Protein AF-A0A9E2QZI2-F1 (afdb_monomer)

Nearest PDB structures (foldseek):
  2b0h-assembly1_A  TM=5.981E-01  e=2.480E-01  Mus musculus
  4dzu-assembly1_A  TM=5.387E-01  e=8.884E+00  synthetic construct
  4x0r-assembly1_A  TM=2.313E-01  e=2.123E+00  Homo sapiens

Radius of gyration: 28.35 Å; Cα contacts (8 Å, |Δi|>4): 516; chains: 1; bounding box: 73×32×87 Å

Secondary structure (DSSP, 8-state):
--SSSSTTSSSSSTTSSSS----------PPPP-PPTTSPPPPSS-GGGPEEE--SSS-EEEEEEE-SSS-EEEEEE--SS-EEEEEEEEEETTS----EEEEEESS--TT-----PPPPSSS--EEEEPPPPSS--EEEEGGGTEEEEEEEEEEEEEPTT--EEEEEE-TT---EEEEEEESS-----HHHHHHHHHHHHHHHTT---TT------HHHHHHHHHHHHHHHHHHHHHHHHHHHHHTTT-HHHHHHHHHHHHHHHHHHHHHHHHHHHHHHHHHTTS-STTHHHHHHHHHHHHHHHHHHIIIIIHHHHHHHHHH---SS--HHHHHHHHHHHHHHHHHHHHHHHHHHHHHH-

Solvent-accessible surface area (backbone atoms only — not comparable to full-atom values): 20567 Å² total; per-residue (Å²): 145,82,78,75,75,69,69,72,64,69,70,69,69,73,77,76,76,86,80,81,87,89,76,84,79,80,80,78,80,78,74,76,75,82,80,74,72,80,59,68,54,78,72,86,64,60,74,92,71,35,48,72,49,77,66,60,78,52,71,42,75,48,59,34,50,32,54,65,90,56,11,62,47,50,32,34,39,52,30,94,52,67,48,76,45,35,43,33,37,28,20,46,71,88,48,97,59,65,56,45,39,32,42,35,34,64,83,59,77,90,61,61,47,75,69,33,63,78,72,64,94,87,62,73,63,28,39,29,75,40,47,51,55,97,58,96,43,76,46,74,41,74,66,52,44,38,50,22,37,50,50,17,47,45,77,46,83,43,50,48,77,43,69,34,37,42,37,41,34,30,90,83,48,48,76,33,60,36,34,43,34,30,47,86,79,88,84,80,57,82,70,50,38,66,70,32,44,64,55,37,48,29,59,81,56,76,60,41,58,55,89,56,75,87,70,88,41,73,61,55,51,33,52,51,48,24,52,49,16,48,51,50,33,52,51,49,50,51,52,53,50,51,27,56,59,40,12,76,82,30,49,67,34,28,49,52,44,56,70,40,47,71,58,50,49,55,50,42,53,49,18,51,49,44,26,52,53,25,45,48,68,57,48,66,86,48,68,62,82,54,69,64,42,53,47,50,61,42,44,49,56,27,51,52,32,52,48,44,43,60,70,57,47,44,58,59,52,50,51,37,63,78,63,70,74,53,54,52,74,55,68,76,57,47,55,54,49,53,53,38,46,51,49,32,51,54,25,50,49,48,47,52,50,53,50,52,51,62,62,52,104

Sequence (361 aa):
MKAATYFGRLVGMGAVLCSVFLIGAGFAQAAAPQLSSGQPLTLDKPYSSAQTITDVISNKEVFGKLQGSTPIDIYSVTPDRDGEQTFSLLSPQQMPGQAALIFVDPTTASQAQNLGLPLPESGNYHTALVKAPTAAKTYYETALFQNFDVLAQGRYSLKKGVTYYLVVLDPYRQTVNYALKLGESSSWTAGDVFRNFGTWIRLQTNDYAGTSPFTFSWHVFKYFMMLLSLSVLVGIFFIEQLFAFMANKSKAAGYILIKMQPFSKVFIWSGLALMAIFSYLFFRDDSWLGIPFVMFLVFIPLLISLLYQTIVLSPRVAALEVTKKEATIPFALRKRWFFSFLVSFFSLGAILVFFGIYFTK

Mean predicted aligned error: 13.8 Å

Foldseek 3Di:
DPPPPVVVPVVPPPPPPPPDDDDDDDDDDDDADDQDPDAADDDPDALVPAAEDPDLAPWDKFKAKQADPWRKHKHKYADQAWDKKKKWKWAFPVDDANKWKKKKDQPDPPAADRSNYDDHPPGDIGIHTFQAPPDFDWDQQPLLLTIITTNGMDMDTDHHGDMMMMMIGGPVNDIGIIMIIMHDDRDDDPVSSVVCVLVSQVVVPVVGHGPDDPDCDPLVVLVVLLVVLLCLLVVLLVLLVVLLVCLQVDLVSLVVSLVCLVVSLVSNVVSLVSNVVSLCVNCVVPPCPDLVVVLVVLVVLLVVLSCCCNPPLNVVSNVCVVVVPDSHDDPVSSVSNVVSSVSNVVSSVVNVVSVSVVSND

Structure (mmCIF, N/CA/C/O backbone):
data_AF-A0A9E2QZI2-F1
#
_entry.id   AF-A0A9E2QZI2-F1
#
loop_
_atom_site.group_PDB
_atom_site.id
_atom_site.type_symbol
_atom_site.label_atom_id
_atom_site.label_alt_id
_atom_site.label_comp_id
_atom_site.label_asym_id
_atom_site.label_entity_id
_atom_site.label_seq_id
_atom_site.pdbx_PDB_ins_code
_atom_site.Cartn_x
_atom_site.Cartn_y
_atom_site.Cartn_z
_atom_site.occupancy
_atom_site.B_iso_or_equiv
_atom_site.auth_seq_id
_atom_site.auth_comp_id
_atom_site.auth_asym_id
_atom_site.auth_atom_id
_atom_site.pdbx_PDB_model_num
ATOM 1 N N . MET A 1 1 ? -39.800 -8.312 31.426 1.00 41.25 1 MET A N 1
ATOM 2 C CA . MET A 1 1 ? -39.378 -9.572 30.767 1.00 41.25 1 MET A CA 1
ATOM 3 C C . MET A 1 1 ? -39.812 -9.635 29.284 1.00 41.25 1 MET A C 1
ATOM 5 O O . MET A 1 1 ? -40.218 -10.684 28.813 1.00 41.25 1 MET A O 1
ATOM 9 N N . LYS A 1 2 ? -39.715 -8.522 28.527 1.00 36.09 2 LYS A N 1
ATOM 10 C CA . LYS A 1 2 ? -40.138 -8.410 27.105 1.00 36.09 2 LYS A CA 1
ATOM 11 C C . LYS A 1 2 ? -39.095 -7.715 26.196 1.00 36.09 2 LYS A C 1
ATOM 13 O O . LYS A 1 2 ? -39.436 -7.203 25.142 1.00 36.09 2 LYS A O 1
ATOM 18 N N . ALA A 1 3 ? -37.820 -7.692 26.598 1.00 33.25 3 ALA A N 1
ATOM 19 C CA . ALA A 1 3 ? -36.730 -7.078 25.818 1.00 33.25 3 ALA A CA 1
ATOM 20 C C . ALA A 1 3 ? -35.751 -8.105 25.207 1.00 33.25 3 ALA A C 1
ATOM 22 O O . ALA A 1 3 ? -34.828 -7.728 24.495 1.00 33.25 3 ALA A O 1
ATOM 23 N N . ALA A 1 4 ? -35.945 -9.403 25.469 1.00 35.66 4 ALA A N 1
ATOM 24 C CA . ALA A 1 4 ? -35.058 -10.467 24.989 1.00 35.66 4 ALA A CA 1
ATOM 25 C C . ALA A 1 4 ? -35.469 -11.045 23.620 1.00 35.66 4 ALA A C 1
ATOM 27 O O . ALA A 1 4 ? -34.698 -11.781 23.015 1.00 35.66 4 ALA A O 1
ATOM 28 N N . THR A 1 5 ? -36.651 -10.695 23.103 1.00 38.00 5 THR A N 1
ATOM 29 C CA . THR A 1 5 ? -37.222 -11.337 21.906 1.00 38.00 5 THR A CA 1
ATOM 30 C C . THR A 1 5 ? -36.919 -10.602 20.593 1.00 38.00 5 THR A C 1
ATOM 32 O O . THR A 1 5 ? -37.100 -11.176 19.527 1.00 38.00 5 THR A O 1
ATOM 35 N N . TYR A 1 6 ? -36.400 -9.368 20.638 1.00 38.00 6 TYR A N 1
ATOM 36 C CA . TYR A 1 6 ? -36.085 -8.595 19.423 1.00 38.00 6 TYR A CA 1
ATOM 37 C C . TYR A 1 6 ? -34.629 -8.720 18.949 1.00 38.00 6 TYR A C 1
ATOM 39 O O . TYR A 1 6 ? -34.345 -8.452 17.786 1.00 38.00 6 TYR A O 1
ATOM 47 N N . PHE A 1 7 ? -33.712 -9.206 19.791 1.00 34.84 7 PHE A N 1
ATOM 48 C CA . PHE A 1 7 ? -32.298 -9.355 19.413 1.00 34.84 7 PHE A CA 1
ATOM 49 C C . PHE A 1 7 ? -32.000 -10.653 18.637 1.00 34.84 7 PHE A C 1
ATOM 51 O O . PHE A 1 7 ? -30.980 -10.754 17.965 1.00 34.84 7 PHE A O 1
ATOM 58 N N . GLY A 1 8 ? -32.909 -11.635 18.681 1.00 32.38 8 GLY A N 1
ATOM 59 C CA . GLY A 1 8 ? -32.748 -12.927 18.000 1.00 32.38 8 GLY A CA 1
ATOM 60 C C . GLY A 1 8 ? -33.079 -12.921 16.504 1.00 32.38 8 GLY A C 1
ATOM 61 O O . GLY A 1 8 ? -32.746 -13.877 15.816 1.00 32.38 8 GLY A O 1
ATOM 62 N N . ARG A 1 9 ? -33.710 -11.860 15.976 1.00 33.91 9 ARG A N 1
ATOM 63 C CA . ARG A 1 9 ? -34.090 -11.773 14.550 1.00 33.91 9 ARG A CA 1
ATOM 64 C C . ARG A 1 9 ? -33.131 -10.949 13.685 1.00 33.91 9 ARG A C 1
ATOM 66 O O . ARG A 1 9 ? -33.201 -11.057 12.469 1.00 33.91 9 ARG A O 1
ATOM 73 N N . LEU A 1 10 ? -32.192 -10.209 14.282 1.00 34.59 10 LEU A N 1
ATOM 74 C CA . LEU A 1 10 ? -31.199 -9.426 13.529 1.00 34.59 10 LEU A CA 1
ATOM 75 C C . LEU A 1 10 ? -29.948 -10.228 13.127 1.00 34.59 10 LEU A C 1
ATOM 77 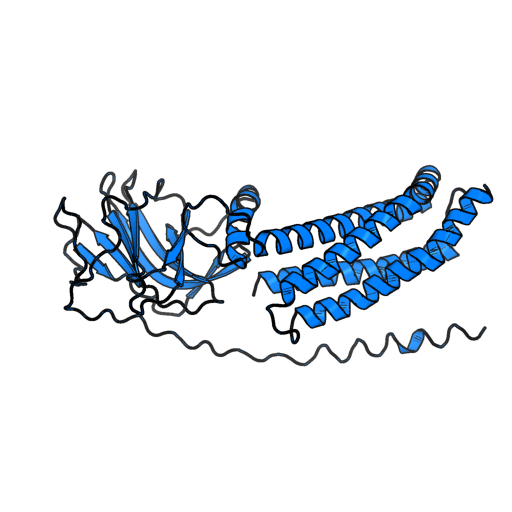O O . LEU A 1 10 ? -29.215 -9.814 12.238 1.00 34.59 10 LEU A O 1
ATOM 81 N N . VAL A 1 11 ? -29.717 -11.392 13.742 1.00 37.44 11 VAL A N 1
ATOM 82 C CA . VAL A 1 11 ? -28.563 -12.264 13.438 1.00 37.44 11 VAL A CA 1
ATOM 83 C C . VAL A 1 11 ? -28.856 -13.208 12.255 1.00 37.44 11 VAL A C 1
ATOM 85 O O . VAL A 1 11 ? -27.939 -13.754 11.654 1.00 37.44 11 VAL A O 1
ATOM 88 N N . GLY A 1 12 ? -30.126 -13.352 11.855 1.00 28.70 12 GLY A N 1
ATOM 89 C CA . GLY A 1 12 ? -30.552 -14.264 10.784 1.00 28.70 12 GLY A CA 1
ATOM 90 C C . GLY A 1 12 ? -30.474 -13.716 9.352 1.00 28.70 12 GLY A C 1
ATOM 91 O O . GLY A 1 12 ? -30.558 -14.501 8.416 1.00 28.70 12 GLY A O 1
ATOM 92 N N . MET A 1 13 ? -30.293 -12.405 9.147 1.00 29.52 13 MET A N 1
ATOM 93 C CA . MET A 1 13 ? -30.232 -11.802 7.797 1.00 29.52 13 MET A CA 1
ATOM 94 C C . MET A 1 13 ? -28.805 -11.575 7.269 1.00 29.52 13 MET A C 1
ATOM 96 O O . MET A 1 13 ? -28.639 -11.155 6.130 1.00 29.52 13 MET A O 1
ATOM 100 N N . GLY A 1 14 ? -27.768 -11.891 8.054 1.00 30.03 14 GLY A N 1
ATOM 101 C CA . GLY A 1 14 ? -26.365 -11.740 7.638 1.00 30.03 14 GLY A CA 1
ATOM 102 C C . GLY A 1 14 ? -25.813 -12.882 6.774 1.00 30.03 14 GLY A C 1
ATOM 103 O O . GLY A 1 14 ? -24.724 -12.752 6.229 1.00 30.03 14 GLY A O 1
ATOM 104 N N . ALA A 1 15 ? -26.543 -13.994 6.633 1.00 33.78 15 ALA A N 1
ATOM 105 C CA . ALA A 1 15 ? -26.033 -15.219 6.006 1.00 33.78 15 ALA A CA 1
ATOM 106 C C . ALA A 1 15 ? -26.408 -15.401 4.519 1.00 33.78 15 ALA A C 1
ATOM 108 O O . ALA A 1 15 ? -26.001 -16.386 3.915 1.00 33.78 15 ALA A O 1
ATOM 109 N N . VAL A 1 16 ? -27.157 -14.473 3.908 1.00 31.83 16 VAL A N 1
ATOM 110 C CA . VAL A 1 16 ? -27.676 -14.630 2.527 1.00 31.83 16 VAL A CA 1
ATOM 111 C C . VAL A 1 16 ? -26.962 -13.735 1.495 1.00 31.83 16 VAL A C 1
ATOM 113 O O . VAL A 1 16 ? -27.168 -13.888 0.299 1.00 31.83 16 VAL A O 1
ATOM 116 N N . LEU A 1 17 ? -26.051 -12.848 1.907 1.00 28.47 17 LEU A N 1
ATOM 117 C CA . LEU A 1 17 ? -25.381 -11.899 0.995 1.00 28.47 17 LEU A CA 1
ATOM 118 C C . LEU A 1 17 ? -23.968 -12.310 0.533 1.00 28.47 17 LEU A C 1
ATOM 120 O O . LEU A 1 17 ? -23.300 -11.531 -0.136 1.00 28.47 17 LEU A O 1
ATOM 124 N N . CYS A 1 18 ? -23.505 -13.525 0.846 1.00 30.09 18 CYS A N 1
ATOM 125 C CA . CYS A 1 18 ? -22.149 -13.995 0.502 1.00 30.09 18 CYS A CA 1
ATOM 126 C C . CYS A 1 18 ? -22.045 -14.810 -0.801 1.00 30.09 18 CYS A C 1
ATOM 128 O O . CYS A 1 18 ? -21.022 -15.445 -1.039 1.00 30.09 18 CYS A O 1
ATOM 130 N N . SER A 1 19 ? -23.065 -14.815 -1.656 1.00 30.48 19 SER A N 1
ATOM 131 C CA . SER A 1 19 ? -23.105 -15.725 -2.810 1.00 30.48 19 SER A CA 1
ATOM 132 C C . SER A 1 19 ? -23.551 -15.071 -4.114 1.00 30.48 19 SER A C 1
ATOM 134 O O . SER A 1 19 ? -24.281 -15.677 -4.882 1.00 30.48 19 SER A O 1
ATOM 136 N N . VAL A 1 20 ? -23.068 -13.866 -4.420 1.00 33.22 20 VAL A N 1
ATOM 137 C CA . VAL A 1 20 ? -22.991 -13.368 -5.804 1.00 33.22 20 VAL A CA 1
ATOM 138 C C . VAL A 1 20 ? -21.794 -12.428 -5.888 1.00 33.22 20 VAL A C 1
ATOM 140 O O . VAL A 1 20 ? -21.777 -11.442 -5.172 1.00 33.22 20 VAL A O 1
ATOM 143 N N . PHE A 1 21 ? -20.787 -12.783 -6.689 1.00 28.91 21 PHE A N 1
ATOM 144 C CA . PHE A 1 21 ? -19.895 -11.918 -7.490 1.00 28.91 21 PHE A CA 1
ATOM 145 C C . PHE A 1 21 ? -18.604 -12.683 -7.822 1.00 28.91 21 PHE A C 1
ATOM 147 O O . PHE A 1 21 ? -17.503 -12.351 -7.397 1.00 28.91 21 PHE A O 1
ATOM 154 N N . LEU A 1 22 ? -18.773 -13.737 -8.621 1.00 30.36 22 LEU A N 1
ATOM 155 C CA . LEU A 1 22 ? -17.751 -14.237 -9.534 1.00 30.36 22 LEU A CA 1
ATOM 156 C C . LEU A 1 22 ? -18.128 -13.682 -10.907 1.00 30.36 22 LEU A C 1
ATOM 158 O O . LEU A 1 22 ? -19.000 -14.228 -11.576 1.00 30.36 22 LEU A O 1
ATOM 162 N N . ILE A 1 23 ? -17.525 -12.563 -11.298 1.00 31.67 23 ILE A N 1
ATOM 163 C CA . ILE A 1 23 ? -17.518 -12.122 -12.694 1.00 31.67 23 ILE A CA 1
ATOM 164 C C . ILE A 1 23 ? -16.062 -11.849 -13.036 1.00 31.67 23 ILE A C 1
ATOM 166 O O . ILE A 1 23 ? -15.454 -10.905 -12.535 1.00 31.67 23 ILE A O 1
ATOM 170 N N . GLY A 1 24 ? -15.504 -12.758 -13.834 1.00 28.77 24 GLY A N 1
ATOM 171 C CA . GLY A 1 24 ? -14.182 -12.625 -14.413 1.00 28.77 24 GLY A CA 1
ATOM 172 C C . GLY A 1 24 ? -14.144 -11.436 -15.363 1.00 28.77 24 GLY A C 1
ATOM 173 O O . GLY A 1 24 ? -14.988 -11.308 -16.248 1.00 28.77 24 GLY A O 1
ATOM 174 N N . ALA A 1 25 ? -13.147 -10.579 -15.180 1.00 29.03 25 ALA A N 1
ATOM 175 C CA . ALA A 1 25 ? -12.715 -9.676 -16.227 1.00 29.03 25 ALA A CA 1
ATOM 176 C C . ALA A 1 25 ? -11.846 -10.489 -17.194 1.00 29.03 25 ALA A C 1
ATOM 178 O O . ALA A 1 25 ? -10.809 -11.028 -16.810 1.00 29.03 25 ALA A O 1
ATOM 179 N N . GLY A 1 26 ? -12.311 -10.633 -18.435 1.00 25.64 26 GLY A N 1
ATOM 180 C CA . GLY A 1 26 ? -11.490 -11.145 -19.522 1.00 25.64 26 GLY A CA 1
ATOM 181 C C . GLY A 1 26 ? -10.341 -10.175 -19.772 1.00 25.64 26 GLY A C 1
ATOM 182 O O . GLY A 1 26 ? -10.571 -8.998 -20.043 1.00 25.64 26 GLY A O 1
ATOM 183 N N . PHE A 1 27 ? -9.110 -10.662 -19.655 1.00 32.41 27 PHE A N 1
ATOM 184 C CA . PHE A 1 27 ? -7.921 -9.886 -19.978 1.00 32.41 27 PHE A CA 1
ATOM 185 C C . PHE A 1 27 ? -7.821 -9.749 -21.498 1.00 32.41 27 PHE A C 1
ATOM 187 O O . PHE A 1 27 ? -7.597 -10.729 -22.209 1.00 32.41 27 PHE A O 1
ATOM 194 N N . ALA A 1 28 ? -8.008 -8.529 -22.002 1.00 29.58 28 ALA A N 1
ATOM 195 C CA . ALA A 1 28 ? -7.630 -8.188 -23.363 1.00 29.58 28 ALA A CA 1
ATOM 196 C C . ALA A 1 28 ? -6.099 -8.161 -23.428 1.00 29.58 28 ALA A C 1
ATOM 198 O O . ALA A 1 28 ? -5.448 -7.333 -22.795 1.00 29.58 28 ALA A O 1
ATOM 199 N N . GLN A 1 29 ? -5.527 -9.109 -24.160 1.00 35.69 29 GLN A N 1
ATOM 200 C CA . GLN A 1 29 ? -4.093 -9.196 -24.386 1.00 35.69 29 GLN A CA 1
ATOM 201 C C . GLN A 1 29 ? -3.683 -8.012 -25.276 1.00 35.69 29 GLN A C 1
ATOM 203 O O . GLN A 1 29 ? -4.035 -7.969 -26.456 1.00 35.69 29 GLN A O 1
ATOM 208 N N . ALA A 1 30 ? -3.006 -7.014 -24.704 1.00 37.91 30 ALA A N 1
ATOM 209 C CA . ALA A 1 30 ? -2.501 -5.880 -25.467 1.00 37.91 30 ALA A CA 1
ATOM 210 C C . ALA A 1 30 ? -1.450 -6.378 -26.474 1.00 37.91 30 ALA A C 1
ATOM 212 O O . ALA A 1 30 ? -0.487 -7.052 -26.103 1.00 37.91 30 ALA A O 1
ATOM 213 N N . ALA A 1 31 ? -1.659 -6.086 -27.758 1.00 36.09 31 ALA A N 1
ATOM 214 C CA . ALA A 1 31 ? -0.673 -6.366 -28.794 1.00 36.09 31 ALA A CA 1
ATOM 215 C C . ALA A 1 31 ? 0.608 -5.557 -28.526 1.00 36.09 31 ALA A C 1
ATOM 217 O O . ALA A 1 31 ? 0.541 -4.430 -28.036 1.00 36.09 31 ALA A O 1
ATOM 218 N N . ALA A 1 32 ? 1.773 -6.128 -28.848 1.00 37.50 32 ALA A N 1
ATOM 219 C CA . ALA A 1 32 ? 3.049 -5.439 -28.682 1.00 37.50 32 ALA A CA 1
ATOM 220 C C . ALA A 1 32 ? 3.058 -4.105 -29.464 1.00 37.50 32 ALA A C 1
ATOM 222 O O . ALA A 1 32 ? 2.601 -4.087 -30.614 1.00 37.50 32 ALA A O 1
ATOM 223 N N . PRO A 1 33 ? 3.587 -3.009 -28.886 1.00 44.91 33 PRO A N 1
ATOM 224 C CA . PRO A 1 33 ? 3.650 -1.720 -29.565 1.00 44.91 33 PRO A CA 1
ATOM 225 C C . PRO A 1 33 ? 4.474 -1.837 -30.855 1.00 44.91 33 PRO A C 1
ATOM 227 O O . PRO A 1 33 ? 5.608 -2.321 -30.846 1.00 44.91 33 PRO A O 1
ATOM 230 N N . GLN A 1 34 ? 3.903 -1.400 -31.980 1.00 46.97 34 GLN A N 1
ATOM 231 C CA . GLN A 1 34 ? 4.601 -1.352 -33.264 1.00 46.97 34 GLN A CA 1
ATOM 232 C C . GLN A 1 34 ? 5.225 0.034 -33.452 1.00 46.97 34 GLN A C 1
ATOM 234 O O . GLN A 1 34 ? 4.525 1.007 -33.723 1.00 46.97 34 GLN A O 1
ATOM 239 N N . LEU A 1 35 ? 6.549 0.130 -33.321 1.00 53.75 35 LEU A N 1
ATOM 240 C CA . LEU A 1 35 ? 7.296 1.323 -33.723 1.00 53.75 35 LEU A CA 1
ATOM 241 C C . LEU A 1 35 ? 7.451 1.317 -35.249 1.00 53.75 35 LEU A C 1
ATOM 243 O O . LEU A 1 35 ? 8.019 0.377 -35.806 1.00 53.75 35 LEU A O 1
ATOM 247 N N . SER A 1 36 ? 6.947 2.345 -35.941 1.00 46.81 36 SER A N 1
ATOM 248 C CA . SER A 1 36 ? 7.134 2.459 -37.392 1.00 46.81 36 SER A CA 1
ATOM 249 C C . SER A 1 36 ? 8.601 2.761 -37.703 1.00 46.81 36 SER A C 1
ATOM 251 O O . SER A 1 36 ? 9.114 3.814 -37.320 1.00 46.81 36 SER A O 1
ATOM 253 N N . SER A 1 37 ? 9.281 1.871 -38.423 1.00 50.00 37 SER A N 1
ATOM 254 C CA . SER A 1 37 ? 10.635 2.126 -38.916 1.00 50.00 37 SER A CA 1
ATOM 255 C C . SER A 1 37 ? 10.614 3.272 -39.932 1.00 50.00 37 SER A C 1
ATOM 257 O O . SER A 1 37 ? 9.951 3.146 -40.962 1.00 50.00 37 SER A O 1
ATOM 259 N N . GLY A 1 38 ? 11.350 4.361 -39.689 1.00 48.41 38 GLY A N 1
ATOM 260 C CA . GLY A 1 38 ? 11.706 5.300 -40.764 1.00 48.41 38 GLY A CA 1
ATOM 261 C C . GLY A 1 38 ? 11.606 6.798 -40.475 1.00 48.41 38 GLY A C 1
ATOM 262 O O . GLY A 1 38 ? 12.120 7.566 -41.282 1.00 48.41 38 GLY A O 1
ATOM 263 N N . GLN A 1 39 ? 11.019 7.240 -39.357 1.00 51.44 39 GLN A N 1
ATOM 264 C CA . GLN A 1 39 ? 11.103 8.650 -38.945 1.00 51.44 39 GLN A CA 1
ATOM 265 C C . GLN A 1 39 ? 11.961 8.792 -37.686 1.00 51.44 39 GLN A C 1
ATOM 267 O O . GLN A 1 39 ? 11.691 8.096 -36.705 1.00 51.44 39 GLN A O 1
ATOM 272 N N . PRO A 1 40 ? 12.999 9.651 -37.696 1.00 55.31 40 PRO A N 1
ATOM 273 C CA . PRO A 1 40 ? 13.829 9.838 -36.525 1.00 55.31 40 PRO A CA 1
ATOM 274 C C . PRO A 1 40 ? 13.033 10.512 -35.406 1.00 55.31 40 PRO A C 1
ATOM 276 O O . PRO A 1 40 ? 12.393 11.543 -35.618 1.00 55.31 40 PRO A O 1
ATOM 279 N N . LEU A 1 41 ? 13.072 9.927 -34.212 1.00 61.47 41 LEU A N 1
ATOM 280 C CA . LEU A 1 41 ? 12.460 10.514 -33.022 1.00 61.47 41 LEU A CA 1
ATOM 281 C C . LEU A 1 41 ? 13.362 11.643 -32.511 1.00 61.47 41 LEU A C 1
ATOM 283 O O . LEU A 1 41 ? 14.542 11.429 -32.242 1.00 61.47 41 LEU A O 1
ATOM 287 N N . THR A 1 42 ? 12.821 12.850 -32.354 1.00 59.06 42 THR A N 1
ATOM 288 C CA . THR A 1 42 ? 13.530 13.934 -31.661 1.00 59.06 42 THR A CA 1
ATOM 289 C C . THR A 1 42 ? 13.509 13.659 -30.161 1.00 59.06 42 THR A C 1
ATOM 291 O O . THR A 1 42 ? 12.446 13.420 -29.597 1.00 59.06 42 THR A O 1
ATOM 294 N N . LEU A 1 43 ? 14.673 13.668 -29.510 1.00 63.88 43 LEU A N 1
ATOM 295 C CA . LEU A 1 43 ? 14.750 13.512 -28.060 1.00 63.88 43 LEU A CA 1
ATOM 296 C C . LEU A 1 43 ? 14.523 14.853 -27.365 1.00 63.88 43 LEU A C 1
ATOM 298 O O . LEU A 1 43 ? 15.303 15.784 -27.554 1.00 63.88 43 LEU A O 1
ATOM 302 N N . ASP A 1 44 ? 13.535 14.907 -26.474 1.00 62.94 44 ASP A N 1
ATOM 303 C CA . ASP A 1 44 ? 13.360 16.045 -25.561 1.00 62.94 44 ASP A CA 1
ATOM 304 C C . ASP A 1 44 ? 14.432 16.036 -24.438 1.00 62.94 44 ASP A C 1
ATOM 306 O O . ASP A 1 44 ? 14.658 17.051 -23.779 1.00 62.94 44 ASP A O 1
ATOM 310 N N . LYS A 1 45 ? 15.122 14.901 -24.219 1.00 66.56 45 LYS A N 1
ATOM 311 C CA . LYS A 1 45 ? 16.202 14.723 -23.228 1.00 66.56 45 LYS A CA 1
ATOM 312 C C . LYS A 1 45 ? 17.451 14.103 -23.879 1.00 66.56 45 LYS A C 1
ATOM 314 O O . LYS A 1 45 ? 17.348 12.999 -24.411 1.00 66.56 45 LYS A O 1
ATOM 319 N N . PRO A 1 46 ? 18.628 14.752 -23.839 1.00 72.81 46 PRO A N 1
ATOM 320 C CA . PRO A 1 46 ? 19.848 14.188 -24.417 1.00 72.81 46 PRO A CA 1
ATOM 321 C C . PRO A 1 46 ? 20.381 13.000 -23.597 1.00 72.81 46 PRO A C 1
ATOM 323 O O . PRO A 1 46 ? 20.185 12.927 -22.390 1.00 72.81 46 PRO A O 1
ATOM 326 N N . TYR A 1 47 ? 21.148 12.097 -24.216 1.00 74.00 47 TYR A N 1
ATOM 327 C CA . TYR A 1 47 ? 21.784 10.973 -23.500 1.00 74.00 47 TYR A CA 1
ATOM 328 C C . TYR A 1 47 ? 22.753 11.411 -22.392 1.00 74.00 47 TYR A C 1
ATOM 330 O O . TYR A 1 47 ? 22.986 10.664 -21.444 1.00 74.00 47 TYR A O 1
ATOM 338 N N . SER A 1 48 ? 23.306 12.622 -22.483 1.00 67.56 48 SER A N 1
ATOM 339 C CA . SER A 1 48 ? 24.162 13.209 -21.447 1.00 67.56 48 SER A CA 1
ATOM 340 C C . SER A 1 48 ? 23.417 13.524 -20.144 1.00 67.56 48 SER A C 1
ATOM 342 O O . SER A 1 48 ? 24.064 13.682 -19.113 1.00 67.56 48 SER A O 1
ATOM 344 N N . SER A 1 49 ? 22.080 13.581 -20.162 1.00 74.94 49 SER A N 1
ATOM 345 C CA . SER 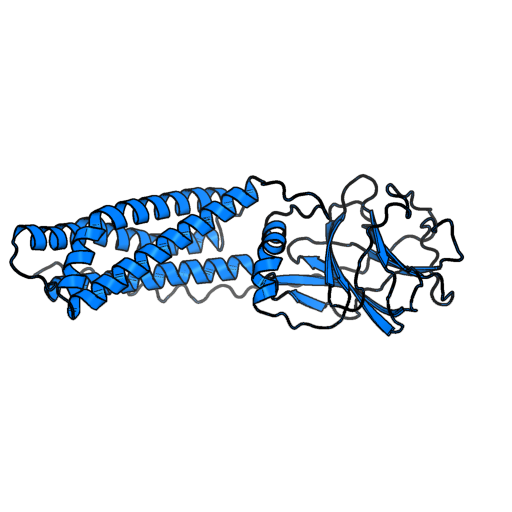A 1 49 ? 21.240 13.729 -18.967 1.00 74.94 49 SER A CA 1
ATOM 346 C C . SER A 1 49 ? 20.609 12.412 -18.500 1.00 74.94 49 SER A C 1
ATOM 348 O O . SER 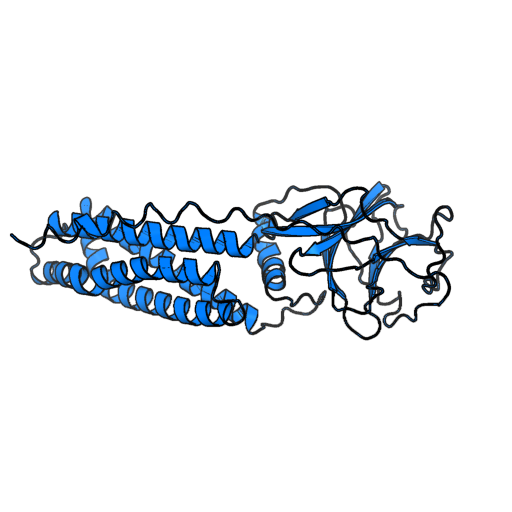A 1 49 ? 19.704 12.431 -17.661 1.00 74.94 49 SER A O 1
ATOM 350 N N . ALA A 1 50 ? 21.076 11.268 -19.018 1.00 78.56 50 ALA A N 1
ATOM 351 C CA . ALA A 1 50 ? 20.585 9.955 -18.616 1.00 78.56 50 ALA A CA 1
ATOM 352 C C . ALA A 1 50 ? 20.747 9.729 -17.105 1.00 78.56 50 ALA A C 1
ATOM 354 O O . ALA A 1 50 ? 21.784 10.041 -16.514 1.00 78.56 50 ALA A O 1
ATOM 355 N N . GLN A 1 51 ? 19.726 9.143 -16.479 1.00 81.81 51 GLN A N 1
ATOM 356 C CA . GLN A 1 51 ? 19.779 8.799 -15.062 1.00 81.81 51 GLN A CA 1
ATOM 357 C C . GLN A 1 51 ? 20.660 7.565 -14.855 1.00 81.81 51 GLN A C 1
ATOM 359 O O . GLN A 1 51 ? 20.363 6.487 -15.374 1.00 81.81 51 GLN A O 1
ATOM 364 N N . THR A 1 52 ? 21.729 7.710 -14.075 1.00 83.19 52 THR A N 1
ATOM 365 C CA . THR A 1 52 ? 22.646 6.603 -13.790 1.00 83.19 52 THR A CA 1
ATOM 366 C C . THR A 1 52 ? 22.038 5.628 -12.791 1.00 83.19 52 THR A C 1
ATOM 368 O O . THR A 1 52 ? 21.781 5.975 -11.634 1.00 83.19 52 THR A O 1
ATOM 371 N N . ILE A 1 53 ? 21.867 4.375 -13.208 1.00 79.75 53 ILE A N 1
ATOM 372 C CA . ILE A 1 53 ? 21.478 3.284 -12.317 1.00 79.75 53 ILE A CA 1
ATOM 373 C C . ILE A 1 53 ? 22.752 2.673 -11.737 1.00 79.75 53 ILE A C 1
ATOM 375 O O . ILE A 1 53 ? 23.460 1.908 -12.387 1.00 79.75 53 ILE A O 1
ATOM 379 N N . THR A 1 54 ? 23.047 3.035 -10.491 1.00 67.94 54 THR A N 1
ATOM 380 C CA . THR A 1 54 ? 24.132 2.426 -9.718 1.00 67.94 54 THR A CA 1
ATOM 381 C C . THR A 1 54 ? 23.731 1.038 -9.223 1.00 67.94 54 THR A C 1
ATOM 383 O O . THR A 1 54 ? 22.592 0.863 -8.779 1.00 67.94 54 THR A O 1
ATOM 386 N N . ASP A 1 55 ? 24.684 0.100 -9.274 1.00 67.19 55 ASP A N 1
ATOM 387 C CA . ASP A 1 55 ? 24.534 -1.311 -8.889 1.00 67.19 55 ASP A CA 1
ATOM 388 C C . ASP A 1 55 ? 23.487 -2.058 -9.735 1.00 67.19 55 ASP A C 1
ATOM 390 O O . ASP A 1 55 ? 22.308 -2.151 -9.411 1.00 67.19 55 ASP A O 1
ATOM 394 N N . VAL A 1 56 ? 23.953 -2.543 -10.885 1.00 64.38 56 VAL A N 1
ATOM 395 C CA . VAL A 1 56 ? 23.140 -3.166 -11.942 1.00 64.38 56 VAL A CA 1
ATOM 396 C C . VAL A 1 56 ? 22.714 -4.586 -11.573 1.00 64.38 56 VAL A C 1
ATOM 398 O O . VAL A 1 56 ? 21.746 -5.106 -12.121 1.00 64.38 56 VAL A O 1
ATOM 401 N N . ILE A 1 57 ? 23.460 -5.218 -10.665 1.00 60.47 57 ILE A N 1
ATOM 402 C CA . ILE A 1 57 ? 23.374 -6.655 -10.405 1.00 60.47 57 ILE A CA 1
ATOM 403 C C . ILE A 1 57 ? 22.599 -6.933 -9.117 1.00 60.47 57 ILE A C 1
ATOM 405 O O . ILE A 1 57 ? 22.011 -8.008 -8.980 1.00 60.47 57 ILE A O 1
ATOM 409 N N . SER A 1 58 ? 22.530 -5.977 -8.184 1.00 60.88 58 SER A N 1
ATOM 410 C CA . SER A 1 58 ? 21.506 -6.049 -7.147 1.00 60.88 58 SER A CA 1
ATOM 411 C C . SER A 1 58 ? 20.125 -5.828 -7.767 1.00 60.88 58 SER A C 1
ATOM 413 O O . SER A 1 58 ? 19.934 -4.990 -8.647 1.00 60.88 58 SER A O 1
ATOM 415 N N . ASN A 1 59 ? 19.153 -6.646 -7.354 1.00 65.25 59 ASN A N 1
ATOM 416 C CA . ASN A 1 59 ? 17.797 -6.560 -7.888 1.00 65.25 59 ASN A CA 1
ATOM 417 C C . ASN A 1 59 ? 17.213 -5.198 -7.526 1.00 65.25 59 ASN A C 1
ATOM 419 O O . ASN A 1 59 ? 16.936 -4.933 -6.355 1.00 65.25 59 ASN A O 1
ATOM 423 N N . LYS A 1 60 ? 17.063 -4.336 -8.527 1.00 71.19 60 LYS A N 1
ATOM 424 C CA . LYS A 1 60 ? 16.683 -2.944 -8.332 1.00 71.19 60 LYS A CA 1
ATOM 425 C C . LYS A 1 60 ? 15.543 -2.594 -9.259 1.00 71.19 60 LYS A C 1
ATOM 427 O O . LYS A 1 60 ? 15.512 -2.990 -10.421 1.00 71.19 60 LYS A O 1
ATOM 432 N N . GLU A 1 61 ? 14.616 -1.824 -8.724 1.00 75.88 61 GLU A N 1
ATOM 433 C CA . GLU A 1 61 ? 13.476 -1.307 -9.459 1.00 75.88 61 GLU A CA 1
ATOM 434 C C . GLU A 1 61 ? 13.600 0.205 -9.517 1.00 75.88 61 GLU A C 1
ATOM 436 O O . GLU A 1 61 ? 13.844 0.874 -8.508 1.00 75.88 61 GLU A O 1
ATOM 441 N N . VAL A 1 62 ? 13.474 0.742 -10.723 1.00 79.00 62 VAL A N 1
ATOM 442 C CA . VAL A 1 62 ? 13.482 2.175 -10.977 1.00 79.00 62 VAL A CA 1
ATOM 443 C C . VAL A 1 62 ? 12.100 2.561 -11.470 1.00 79.00 62 VAL A C 1
ATOM 445 O O . VAL A 1 62 ? 11.638 2.072 -12.494 1.00 79.00 62 VAL A O 1
ATOM 448 N N . PHE A 1 63 ? 11.428 3.423 -10.719 1.00 78.56 63 PHE A N 1
ATOM 449 C CA . PHE A 1 63 ? 10.081 3.881 -11.041 1.00 78.56 63 PHE A CA 1
ATOM 450 C C . PHE A 1 63 ? 10.158 5.185 -11.831 1.00 78.56 63 PHE A C 1
ATOM 452 O O . PHE A 1 63 ? 10.897 6.099 -11.450 1.00 78.56 63 PHE A O 1
ATOM 459 N N . GLY A 1 64 ? 9.383 5.268 -12.908 1.00 77.81 64 GLY A N 1
ATOM 460 C CA . GLY A 1 64 ? 9.339 6.428 -13.789 1.00 77.81 64 GLY A CA 1
ATOM 461 C C . GLY A 1 64 ? 7.926 6.750 -14.268 1.00 77.81 64 GLY A C 1
ATOM 462 O O . GLY A 1 64 ? 6.995 5.949 -14.141 1.00 77.81 64 GLY A O 1
ATOM 463 N N . LYS A 1 65 ? 7.784 7.955 -14.823 1.00 82.81 65 LYS A N 1
ATOM 464 C CA . LYS A 1 65 ? 6.548 8.469 -15.412 1.00 82.81 65 LYS A CA 1
ATOM 465 C C . LYS A 1 65 ? 6.884 9.162 -16.716 1.00 82.81 65 LYS A C 1
ATOM 467 O O . LYS A 1 65 ? 7.470 10.245 -16.728 1.00 82.81 65 LYS A O 1
ATOM 472 N N . LEU A 1 66 ? 6.469 8.532 -17.802 1.00 81.69 66 LEU A N 1
ATOM 473 C CA . LEU A 1 66 ? 6.526 9.109 -19.128 1.00 81.69 66 LEU A CA 1
ATOM 474 C C . LEU A 1 66 ? 5.454 10.194 -19.225 1.00 81.69 66 LEU A C 1
ATOM 476 O O . LEU A 1 66 ? 4.284 9.919 -18.981 1.00 81.69 66 LEU A O 1
ATOM 480 N N . GLN A 1 67 ? 5.845 11.427 -19.537 1.00 76.25 67 GLN A N 1
ATOM 481 C CA . GLN A 1 67 ? 4.936 12.562 -19.709 1.00 76.25 67 GLN A CA 1
ATOM 482 C C . GLN A 1 67 ? 5.581 13.627 -20.605 1.00 76.25 67 GLN A C 1
ATOM 484 O O . GLN A 1 67 ? 6.807 13.730 -20.652 1.00 76.25 67 GLN A O 1
ATOM 489 N N . GLY A 1 68 ? 4.765 14.447 -21.272 1.00 71.31 68 GLY A N 1
ATOM 490 C CA . GLY A 1 68 ? 5.225 15.543 -22.136 1.00 71.31 68 GLY A CA 1
ATOM 491 C C . GLY A 1 68 ? 4.929 15.324 -23.622 1.00 71.31 68 GLY A C 1
ATOM 492 O O . GLY A 1 68 ? 4.171 14.431 -23.988 1.00 71.31 68 GLY A O 1
ATOM 493 N N . SER A 1 69 ? 5.512 16.174 -24.473 1.00 67.69 69 SER A N 1
ATOM 494 C CA . SER A 1 69 ? 5.377 16.130 -25.939 1.00 67.69 69 SER A CA 1
ATOM 495 C C . SER A 1 69 ? 6.002 14.880 -26.554 1.00 67.69 69 SER A C 1
ATOM 497 O O . SER A 1 69 ? 5.403 14.276 -27.448 1.00 67.69 69 SER A O 1
ATOM 499 N N . THR A 1 70 ? 7.167 14.482 -26.038 1.00 73.06 70 THR A N 1
ATOM 500 C CA . THR A 1 70 ? 7.858 13.243 -26.392 1.00 73.06 70 THR A CA 1
ATOM 501 C C . THR A 1 70 ? 8.124 12.448 -25.108 1.00 73.06 70 THR A C 1
ATOM 503 O O . THR A 1 70 ? 9.152 12.653 -24.462 1.00 73.06 70 THR A O 1
ATOM 506 N N . PRO A 1 71 ? 7.191 11.579 -24.674 1.00 79.69 71 PRO A N 1
ATOM 507 C CA . PRO A 1 71 ? 7.329 10.813 -23.439 1.00 79.69 71 PRO A CA 1
ATOM 508 C C . PRO A 1 71 ? 8.475 9.799 -23.540 1.00 79.69 71 PRO A C 1
ATOM 510 O O . PRO A 1 71 ? 8.294 8.681 -24.023 1.00 79.69 71 PRO A O 1
ATOM 513 N N . ILE A 1 72 ? 9.660 10.212 -23.085 1.00 84.81 72 ILE A N 1
ATOM 514 C CA . ILE A 1 72 ? 10.883 9.412 -23.084 1.00 84.81 72 ILE A CA 1
ATOM 515 C C . ILE A 1 72 ? 11.689 9.615 -21.799 1.00 84.81 72 ILE A C 1
ATOM 517 O O . ILE A 1 72 ? 11.858 10.735 -21.301 1.00 84.81 72 ILE A O 1
ATOM 521 N N . ASP A 1 73 ? 12.228 8.514 -21.297 1.00 86.81 73 ASP A N 1
ATOM 522 C CA . ASP A 1 73 ? 13.215 8.470 -20.229 1.00 86.81 73 ASP A CA 1
ATOM 523 C C . ASP A 1 73 ? 14.411 7.625 -20.667 1.00 86.81 73 ASP A C 1
ATOM 525 O O . ASP A 1 73 ? 14.274 6.624 -21.375 1.00 86.81 73 ASP A O 1
ATOM 529 N N . ILE A 1 74 ? 15.601 8.052 -20.246 1.00 88.06 74 ILE A N 1
ATOM 530 C CA . ILE A 1 74 ? 16.870 7.430 -20.616 1.00 88.06 74 ILE A CA 1
ATOM 531 C C . ILE A 1 74 ? 17.638 7.119 -19.338 1.00 88.06 74 ILE A C 1
ATOM 533 O O . ILE A 1 74 ? 17.874 7.998 -18.504 1.00 88.06 74 ILE A O 1
ATOM 537 N N . TYR A 1 75 ? 18.067 5.870 -19.221 1.00 88.75 75 TYR A N 1
ATOM 538 C CA . TYR A 1 75 ? 18.876 5.373 -18.121 1.00 88.75 75 TYR A CA 1
ATOM 539 C C . TYR A 1 75 ? 20.231 4.918 -18.634 1.00 88.75 75 TYR A C 1
ATOM 541 O O . TYR A 1 75 ? 20.309 4.274 -19.679 1.00 88.75 75 TYR A O 1
ATOM 549 N N . SER A 1 76 ? 21.288 5.226 -17.889 1.00 89.81 76 SER A N 1
ATOM 550 C CA . SER A 1 76 ? 22.630 4.708 -18.143 1.00 89.81 76 SER A CA 1
ATOM 551 C C . SER A 1 76 ? 22.974 3.630 -17.119 1.00 89.81 76 SER A C 1
ATOM 553 O O . SER A 1 76 ? 22.672 3.739 -15.927 1.00 89.81 76 SER A O 1
ATOM 555 N N . VAL A 1 77 ? 23.579 2.552 -17.605 1.00 88.75 77 VAL A N 1
ATOM 556 C CA . VAL A 1 77 ? 23.870 1.342 -16.841 1.00 88.75 77 VAL A CA 1
ATOM 557 C C . VAL A 1 77 ? 25.319 0.960 -17.109 1.00 88.75 77 VAL A C 1
ATOM 559 O O . VAL A 1 77 ? 25.664 0.595 -18.230 1.00 88.75 77 VAL A O 1
ATOM 562 N N . THR A 1 78 ? 26.166 1.022 -16.084 1.00 89.50 78 THR A N 1
ATOM 563 C CA . THR A 1 78 ? 27.578 0.623 -16.177 1.00 89.50 78 THR A CA 1
ATOM 564 C C . THR A 1 78 ? 27.837 -0.502 -15.172 1.00 89.50 78 THR A C 1
ATOM 566 O O . THR A 1 78 ? 27.894 -0.234 -13.969 1.00 89.50 78 THR A O 1
ATOM 569 N N . PRO A 1 79 ? 27.961 -1.764 -15.621 1.00 87.12 79 PRO A N 1
ATOM 570 C CA . PRO A 1 79 ? 28.204 -2.901 -14.741 1.00 87.12 79 PRO A CA 1
ATOM 571 C C . PRO A 1 79 ? 29.588 -2.838 -14.093 1.00 87.12 79 PRO A C 1
ATOM 573 O O . PRO A 1 79 ? 30.581 -2.453 -14.717 1.00 87.12 79 PRO A O 1
ATOM 576 N N . ASP A 1 80 ? 29.671 -3.297 -12.850 1.00 85.81 80 ASP A N 1
ATOM 577 C CA . ASP A 1 80 ? 30.900 -3.424 -12.064 1.00 85.81 80 ASP A CA 1
ATOM 578 C C . ASP A 1 80 ? 31.626 -4.771 -12.277 1.00 85.81 80 ASP A C 1
ATOM 580 O O . ASP A 1 80 ? 32.813 -4.904 -11.953 1.00 85.81 80 ASP A O 1
ATOM 584 N N . ARG A 1 81 ? 30.944 -5.752 -12.881 1.00 85.69 81 ARG A N 1
ATOM 585 C CA . ARG A 1 81 ? 31.465 -7.062 -13.307 1.00 85.69 81 ARG A CA 1
ATOM 586 C C . ARG A 1 81 ? 30.762 -7.549 -14.576 1.00 85.69 81 ARG A C 1
ATOM 588 O O . ARG A 1 81 ? 29.672 -7.086 -14.900 1.00 85.69 81 ARG A O 1
ATOM 595 N N . ASP A 1 82 ? 31.397 -8.493 -15.265 1.00 87.75 82 ASP A N 1
ATOM 596 C CA . ASP A 1 82 ? 30.782 -9.207 -16.383 1.00 87.75 82 ASP A CA 1
ATOM 597 C C . ASP A 1 82 ? 29.655 -10.114 -15.868 1.00 87.75 82 ASP A C 1
ATOM 599 O O . ASP A 1 82 ? 29.782 -10.728 -14.803 1.00 87.75 82 ASP A O 1
ATOM 603 N N . GLY A 1 83 ? 28.560 -10.221 -16.618 1.00 87.06 83 GLY A N 1
ATOM 604 C CA . GLY A 1 83 ? 27.450 -11.099 -16.255 1.00 87.06 83 GLY A CA 1
ATOM 605 C C . GLY A 1 83 ? 26.210 -10.908 -17.117 1.00 87.06 83 GLY A C 1
ATOM 606 O O . GLY A 1 83 ? 26.116 -9.972 -17.905 1.00 87.06 83 GLY A O 1
ATOM 607 N N . GLU A 1 84 ? 25.243 -11.807 -16.963 1.00 88.31 84 GLU A N 1
ATOM 608 C CA . GLU A 1 84 ? 23.938 -11.665 -17.605 1.00 88.31 84 GLU A CA 1
ATOM 609 C C . GLU A 1 84 ? 22.965 -10.922 -16.694 1.00 88.31 84 GLU A C 1
ATOM 611 O O . GLU A 1 84 ? 22.859 -11.224 -15.506 1.00 88.31 84 GLU A O 1
ATOM 616 N N . GLN A 1 85 ? 22.223 -9.985 -17.278 1.00 87.25 85 GLN A N 1
ATOM 617 C CA . GLN A 1 85 ? 21.216 -9.200 -16.586 1.00 87.25 85 GLN A CA 1
ATOM 618 C C . GLN A 1 85 ? 19.885 -9.275 -17.326 1.00 87.25 85 GLN A C 1
ATOM 620 O O . GLN A 1 85 ? 19.818 -9.113 -18.546 1.00 87.25 85 GLN A O 1
ATOM 625 N N . THR A 1 86 ? 18.813 -9.475 -16.566 1.00 89.62 86 THR A N 1
ATOM 626 C CA . THR A 1 86 ? 17.448 -9.400 -17.083 1.00 89.62 86 THR A CA 1
ATOM 627 C C . THR A 1 86 ? 16.893 -8.002 -16.843 1.00 89.62 86 THR A C 1
ATOM 629 O O . THR A 1 86 ? 16.841 -7.539 -15.703 1.00 89.62 86 THR A O 1
ATOM 632 N N . PHE A 1 87 ? 16.458 -7.338 -17.911 1.00 90.44 87 PHE A N 1
ATOM 633 C CA . PHE A 1 87 ? 15.722 -6.079 -17.852 1.00 90.44 87 PHE A CA 1
ATOM 634 C C . PHE A 1 87 ? 14.253 -6.350 -18.137 1.00 90.44 87 PHE A C 1
ATOM 636 O O . PHE A 1 87 ? 13.922 -7.002 -19.129 1.00 90.44 87 PHE A O 1
ATOM 643 N N . SER A 1 88 ? 13.377 -5.860 -17.264 1.00 90.12 88 SER A N 1
ATOM 644 C CA . SER A 1 88 ? 11.930 -5.963 -17.442 1.00 90.12 88 SER A CA 1
ATOM 645 C C . SER A 1 88 ? 11.284 -4.592 -17.314 1.00 90.12 88 SER A C 1
ATOM 647 O O . SER A 1 88 ? 11.535 -3.877 -16.347 1.00 90.12 88 SER A O 1
ATOM 649 N N . LEU A 1 89 ? 10.440 -4.241 -18.277 1.00 90.62 89 LEU A N 1
ATOM 650 C CA . LEU A 1 89 ? 9.551 -3.093 -18.188 1.00 90.62 89 LEU A CA 1
ATOM 651 C C . LEU A 1 89 ? 8.198 -3.561 -17.668 1.00 90.62 89 LEU A C 1
ATOM 653 O O . LEU A 1 89 ? 7.590 -4.476 -18.224 1.00 90.62 89 LEU A O 1
ATOM 657 N N . LEU A 1 90 ? 7.749 -2.924 -16.600 1.00 88.06 90 LEU A N 1
ATOM 658 C CA . LEU A 1 90 ? 6.554 -3.268 -15.854 1.00 88.06 90 LEU A CA 1
ATOM 659 C C . LEU A 1 90 ? 5.592 -2.077 -15.863 1.00 88.06 90 LEU A C 1
ATOM 661 O O . LEU A 1 90 ? 6.037 -0.934 -15.751 1.00 88.06 90 LEU A O 1
ATOM 665 N N . SER A 1 91 ? 4.287 -2.325 -15.940 1.00 86.31 91 SER A N 1
ATOM 666 C CA . SER A 1 91 ? 3.257 -1.286 -15.805 1.00 86.31 91 SER A CA 1
ATOM 667 C C . SER A 1 91 ? 2.221 -1.685 -14.752 1.00 86.31 91 SER A C 1
ATOM 669 O O . SER A 1 91 ? 1.828 -2.850 -14.725 1.00 86.31 91 SER A O 1
ATOM 671 N N . PRO A 1 92 ? 1.800 -0.786 -13.842 1.00 79.00 92 PRO A N 1
ATOM 672 C CA . PRO A 1 92 ? 0.769 -1.110 -12.856 1.00 79.00 92 PRO A CA 1
ATOM 673 C C . PRO A 1 92 ? -0.549 -1.499 -13.542 1.00 79.00 92 PRO A C 1
ATOM 675 O O . PRO A 1 92 ? -1.031 -0.755 -14.390 1.00 79.00 92 PRO A O 1
ATOM 678 N N . GLN A 1 93 ? -1.174 -2.609 -13.132 1.00 68.12 93 GLN A N 1
ATOM 679 C CA . GLN A 1 93 ? -2.391 -3.154 -13.773 1.00 68.12 93 GLN A CA 1
ATOM 680 C C . GLN A 1 93 ? -3.586 -2.188 -13.849 1.00 68.12 93 GLN A C 1
ATOM 682 O O . GLN A 1 93 ? -4.496 -2.374 -14.654 1.00 68.12 93 GLN A O 1
ATOM 687 N N . GLN A 1 94 ? -3.595 -1.144 -13.023 1.00 60.06 94 GLN A N 1
ATOM 688 C CA . GLN A 1 94 ? -4.649 -0.130 -13.013 1.00 60.06 94 GLN A CA 1
ATOM 689 C C . GLN A 1 94 ? -4.521 0.898 -14.149 1.00 60.06 94 GLN A C 1
ATOM 691 O O . GLN A 1 94 ? -5.434 1.697 -14.353 1.00 60.06 94 GLN A O 1
ATOM 696 N N . MET A 1 95 ? -3.409 0.905 -14.891 1.00 63.06 95 MET A N 1
ATOM 697 C CA . MET A 1 95 ? -3.169 1.846 -15.982 1.00 63.06 95 MET A CA 1
ATOM 698 C C . MET A 1 95 ? -2.760 1.081 -17.241 1.00 63.06 95 MET A C 1
ATOM 700 O O . MET A 1 95 ? -1.677 0.502 -17.262 1.00 63.06 95 MET A O 1
ATOM 704 N N . PRO A 1 96 ? -3.578 1.073 -18.309 1.00 58.66 96 PRO A N 1
ATOM 705 C CA . PRO A 1 96 ? -3.164 0.467 -19.566 1.00 58.66 96 PRO A CA 1
ATOM 706 C C . PRO A 1 96 ? -1.980 1.262 -20.136 1.00 58.66 96 PRO A C 1
ATOM 708 O O . PRO A 1 96 ? -2.150 2.370 -20.637 1.00 58.66 96 PRO A O 1
ATOM 711 N N . GLY A 1 97 ? -0.772 0.709 -20.026 1.00 63.41 97 GLY A N 1
ATOM 712 C CA . GLY A 1 97 ? 0.447 1.269 -20.603 1.00 63.41 97 GLY A CA 1
ATOM 713 C C . GLY A 1 97 ? 0.887 0.484 -21.835 1.00 63.41 97 GLY A C 1
ATOM 714 O O . GLY A 1 97 ? 0.906 -0.743 -21.813 1.00 63.41 97 GLY A O 1
ATOM 715 N N . GLN A 1 98 ? 1.278 1.185 -22.902 1.00 76.00 98 GLN A N 1
ATOM 716 C CA . GLN A 1 98 ? 1.902 0.587 -24.097 1.00 76.00 98 GLN A CA 1
ATOM 717 C C . GLN A 1 98 ? 3.364 1.029 -24.256 1.00 76.00 98 GLN A C 1
ATOM 719 O O . GLN A 1 98 ? 3.902 1.075 -25.364 1.00 76.00 98 GLN A O 1
ATOM 724 N N . ALA A 1 99 ? 4.013 1.334 -23.128 1.00 85.88 99 ALA A N 1
ATOM 725 C CA . ALA A 1 99 ? 5.409 1.733 -23.107 1.00 85.88 99 ALA A CA 1
ATOM 726 C C . ALA A 1 99 ? 6.306 0.627 -23.685 1.00 85.88 99 ALA A C 1
ATOM 728 O O . ALA A 1 99 ? 6.131 -0.565 -23.420 1.00 85.88 99 ALA A O 1
ATOM 729 N N . ALA A 1 100 ? 7.289 1.050 -24.468 1.00 87.81 100 ALA A N 1
ATOM 730 C CA . ALA A 1 100 ? 8.303 0.213 -25.076 1.00 87.81 100 ALA A CA 1
ATOM 731 C C . ALA A 1 100 ? 9.637 0.388 -24.343 1.00 87.81 100 ALA A C 1
ATOM 733 O O . ALA A 1 100 ? 9.995 1.493 -23.929 1.00 87.81 100 ALA A O 1
ATOM 734 N N . LEU A 1 101 ? 10.386 -0.709 -24.221 1.00 90.00 101 LEU A N 1
ATOM 735 C CA . LEU A 1 101 ? 11.753 -0.707 -23.712 1.00 90.00 101 LEU A CA 1
ATOM 736 C C . LEU A 1 101 ? 12.717 -0.961 -24.864 1.00 90.00 101 LEU A C 1
ATOM 738 O O . LEU A 1 101 ? 12.566 -1.929 -25.609 1.00 90.00 101 LEU A O 1
ATOM 742 N N . ILE A 1 102 ? 13.727 -0.112 -24.991 1.00 89.25 102 ILE A N 1
ATOM 743 C CA . ILE A 1 102 ? 14.762 -0.216 -26.013 1.00 89.25 102 ILE A CA 1
ATOM 744 C C . ILE A 1 102 ? 16.110 -0.321 -25.315 1.00 89.25 102 ILE A C 1
ATOM 746 O O . ILE A 1 102 ? 16.451 0.490 -24.453 1.00 89.25 102 ILE A O 1
ATOM 750 N N . PHE A 1 103 ? 16.872 -1.338 -25.697 1.00 89.62 103 PHE A N 1
ATOM 751 C CA . PHE A 1 103 ? 18.231 -1.554 -25.233 1.00 89.62 103 PHE A CA 1
ATOM 752 C C . PHE A 1 103 ? 19.214 -0.965 -26.243 1.00 89.62 103 PHE A C 1
ATOM 754 O O . PHE A 1 103 ? 19.106 -1.226 -27.444 1.00 89.62 103 PHE A O 1
ATOM 761 N N . VAL A 1 104 ? 20.155 -0.160 -25.754 1.00 88.25 104 VAL A N 1
ATOM 762 C CA . VAL A 1 104 ? 21.191 0.488 -26.559 1.00 88.25 104 VAL A CA 1
ATOM 763 C C . VAL A 1 104 ? 22.554 -0.056 -26.136 1.00 88.25 104 VAL A C 1
ATOM 765 O O . VAL A 1 104 ? 23.004 0.169 -25.009 1.00 88.25 104 VAL A O 1
ATOM 768 N N . ASP A 1 105 ? 23.199 -0.781 -27.047 1.00 86.25 105 ASP A N 1
ATOM 769 C CA . ASP A 1 105 ? 24.390 -1.593 -26.794 1.00 86.25 105 ASP A CA 1
ATOM 770 C C . ASP A 1 105 ? 25.570 -1.151 -27.676 1.00 86.25 105 ASP A C 1
ATOM 772 O O . ASP A 1 105 ? 25.434 -1.145 -28.901 1.00 86.25 105 ASP A O 1
ATOM 776 N N . PRO A 1 106 ? 26.736 -0.806 -27.099 1.00 83.19 106 PRO A N 1
ATOM 777 C CA . PRO A 1 106 ? 27.938 -0.472 -27.866 1.00 83.19 106 PRO A CA 1
ATOM 778 C C . PRO A 1 106 ? 28.771 -1.688 -28.314 1.00 83.19 106 PRO A C 1
ATOM 780 O O . PRO A 1 106 ? 29.810 -1.514 -28.948 1.00 83.19 106 PRO A O 1
ATOM 783 N N . THR A 1 107 ? 28.396 -2.916 -27.937 1.00 74.19 107 THR A N 1
ATOM 784 C CA . THR A 1 107 ? 29.249 -4.112 -28.069 1.00 74.19 107 THR A CA 1
ATOM 785 C C . THR A 1 107 ? 28.801 -5.122 -29.119 1.00 74.19 107 THR A C 1
ATOM 787 O O . THR A 1 107 ? 29.657 -5.840 -29.643 1.00 74.19 107 THR A O 1
ATOM 790 N N . THR A 1 108 ? 27.510 -5.188 -29.458 1.00 64.25 108 THR A N 1
ATOM 791 C CA . THR A 1 108 ? 26.981 -6.218 -30.367 1.00 64.25 108 THR A CA 1
ATOM 792 C C . THR A 1 108 ? 26.092 -5.640 -31.474 1.00 64.25 108 THR A C 1
ATOM 794 O O . THR A 1 108 ? 25.047 -5.056 -31.213 1.00 64.25 108 THR A O 1
ATOM 797 N N . ALA A 1 109 ? 26.476 -5.863 -32.738 1.00 52.19 109 ALA A N 1
ATOM 798 C CA . ALA A 1 109 ? 25.741 -5.416 -33.932 1.00 52.19 109 ALA A CA 1
ATOM 799 C C . ALA A 1 109 ? 24.558 -6.326 -34.332 1.00 52.19 109 ALA A C 1
ATOM 801 O O . ALA A 1 109 ? 23.759 -5.985 -35.204 1.00 52.19 109 ALA A O 1
ATOM 802 N N . SER A 1 110 ? 24.441 -7.509 -33.727 1.00 48.94 110 SER A N 1
ATOM 803 C CA . SER A 1 110 ? 23.686 -8.650 -34.265 1.00 48.94 110 SER A CA 1
ATOM 804 C C . SER A 1 110 ? 22.165 -8.626 -34.039 1.00 48.94 110 SER A C 1
ATOM 806 O O . SER A 1 110 ? 21.483 -9.549 -34.479 1.00 48.94 110 SER A O 1
ATOM 808 N N . GLN A 1 111 ? 21.606 -7.590 -33.406 1.00 52.91 111 GLN A N 1
ATOM 809 C CA . GLN A 1 111 ? 20.149 -7.417 -33.247 1.00 52.91 111 GLN A CA 1
ATOM 810 C C . GLN A 1 111 ? 19.675 -5.989 -33.556 1.00 52.91 111 GLN A C 1
ATOM 812 O O . GLN A 1 111 ? 18.693 -5.518 -32.984 1.00 52.91 111 GLN A O 1
ATOM 817 N N . ALA A 1 112 ? 20.369 -5.288 -34.456 1.00 55.00 112 ALA A N 1
ATOM 818 C CA . ALA A 1 112 ? 20.027 -3.918 -34.813 1.00 55.00 112 ALA A CA 1
ATOM 819 C C . ALA A 1 112 ? 18.665 -3.849 -35.531 1.00 55.00 112 ALA A C 1
ATOM 821 O O . ALA A 1 112 ? 18.544 -4.202 -36.704 1.00 55.00 112 ALA A O 1
ATOM 822 N N . GLN A 1 113 ? 17.642 -3.347 -34.841 1.00 61.62 113 GLN A N 1
ATOM 823 C CA . GLN A 1 113 ? 16.504 -2.725 -35.511 1.00 61.62 113 GLN A CA 1
ATOM 824 C C . GLN A 1 113 ? 16.798 -1.233 -35.578 1.00 61.62 113 GLN A C 1
ATOM 826 O O . GLN A 1 113 ? 17.024 -0.606 -34.552 1.00 61.62 113 GLN A O 1
ATOM 831 N N . ASN A 1 114 ? 16.813 -0.648 -36.776 1.00 64.19 114 ASN A N 1
ATOM 832 C CA . ASN A 1 114 ? 16.975 0.796 -36.903 1.00 64.19 114 ASN A CA 1
ATOM 833 C C . ASN A 1 114 ? 15.671 1.489 -36.473 1.00 64.19 114 ASN A C 1
ATOM 835 O O . ASN A 1 114 ? 14.764 1.685 -37.281 1.00 64.19 114 ASN A O 1
ATOM 839 N N . LEU A 1 115 ? 15.568 1.804 -35.180 1.00 67.50 115 LEU A N 1
ATOM 840 C CA . LEU A 1 115 ? 14.380 2.409 -34.568 1.00 67.50 115 LEU A CA 1
ATOM 841 C C . LEU A 1 115 ? 14.317 3.938 -34.747 1.00 67.50 115 LEU A C 1
ATOM 843 O O . LEU A 1 115 ? 13.437 4.576 -34.178 1.00 67.50 115 LEU A O 1
ATOM 847 N N . GLY A 1 116 ? 15.235 4.545 -35.512 1.00 64.25 116 GLY A N 1
ATOM 848 C CA . GLY A 1 116 ? 15.256 5.995 -35.746 1.00 64.25 116 GLY A CA 1
ATOM 849 C C . GLY A 1 116 ? 15.571 6.840 -34.502 1.00 64.25 116 GLY A C 1
ATOM 850 O O . GLY A 1 116 ? 15.422 8.058 -34.535 1.00 64.25 116 GLY A O 1
ATOM 851 N N . LEU A 1 117 ? 16.003 6.239 -33.393 1.00 73.62 117 LEU A N 1
ATOM 852 C CA . LEU A 1 117 ? 16.474 6.995 -32.234 1.00 73.62 117 LEU A CA 1
ATOM 853 C C . LEU A 1 117 ? 17.872 7.561 -32.519 1.00 73.62 117 LEU A C 1
ATOM 855 O O . LEU A 1 117 ? 18.719 6.819 -33.026 1.00 73.62 117 LEU A O 1
ATOM 859 N N . PRO A 1 118 ? 18.156 8.834 -32.180 1.00 71.75 118 PRO A N 1
ATOM 860 C CA . PRO A 1 118 ? 19.525 9.330 -32.218 1.00 71.75 118 PRO A CA 1
ATOM 861 C C . PRO A 1 118 ? 20.381 8.475 -31.278 1.00 71.75 118 PRO A C 1
ATOM 863 O O . PRO A 1 118 ? 19.894 7.996 -30.253 1.00 71.75 118 PRO A O 1
ATOM 866 N N . LEU A 1 119 ? 21.639 8.245 -31.644 1.00 78.38 119 LEU A N 1
ATOM 867 C CA . LEU A 1 119 ? 22.590 7.476 -30.842 1.00 78.38 119 LEU A CA 1
ATOM 868 C C . LEU A 1 119 ? 23.457 8.427 -30.002 1.00 78.38 119 LEU A C 1
ATOM 870 O O . LEU A 1 119 ? 23.638 9.582 -30.395 1.00 78.38 119 LEU A O 1
ATOM 874 N N . PRO A 1 120 ? 24.007 7.975 -28.862 1.00 77.50 120 PRO A N 1
ATOM 875 C CA . PRO A 1 120 ? 24.993 8.753 -28.118 1.00 77.50 120 PRO A CA 1
ATOM 876 C C . PRO A 1 120 ? 26.198 9.096 -29.010 1.00 77.50 120 PRO A C 1
ATOM 878 O O . PRO A 1 120 ? 26.703 8.230 -29.720 1.00 77.50 120 PRO A O 1
ATOM 881 N N . GLU A 1 121 ? 26.689 10.339 -28.949 1.00 67.62 121 GLU A N 1
ATOM 882 C CA . GLU A 1 121 ? 27.760 10.847 -29.834 1.00 67.62 121 GLU A CA 1
ATOM 883 C C . GLU A 1 121 ? 29.103 10.102 -29.681 1.00 67.62 121 GLU A C 1
ATOM 885 O O . GLU A 1 121 ? 29.969 10.179 -30.550 1.00 67.62 121 GLU A O 1
ATOM 890 N N . SER A 1 122 ? 29.284 9.349 -28.592 1.00 57.47 122 SER A N 1
ATOM 891 C CA . SER A 1 122 ? 30.529 8.664 -28.245 1.00 57.47 122 SER A CA 1
ATOM 892 C C . SER A 1 122 ? 30.459 7.143 -28.462 1.00 57.47 122 SER A C 1
ATOM 894 O O . SER A 1 122 ? 30.549 6.382 -27.497 1.00 57.47 122 SER A O 1
ATOM 896 N N . GLY A 1 123 ? 30.286 6.672 -29.702 1.00 62.06 123 GLY A N 1
ATOM 897 C CA . GLY A 1 123 ? 30.513 5.257 -30.051 1.00 62.06 123 GLY A CA 1
ATOM 898 C C . GLY A 1 123 ? 29.587 4.654 -31.112 1.00 62.06 123 GLY A C 1
ATOM 899 O O . GLY A 1 123 ? 28.572 5.231 -31.489 1.00 62.06 123 GLY A O 1
ATOM 900 N N . ASN A 1 124 ? 29.937 3.448 -31.571 1.00 72.12 124 ASN A N 1
ATOM 901 C CA . ASN A 1 124 ? 29.097 2.628 -32.450 1.00 72.12 124 ASN A CA 1
ATOM 902 C C . ASN A 1 124 ? 28.041 1.898 -31.609 1.00 72.12 124 ASN A C 1
ATOM 904 O O . ASN A 1 124 ? 28.225 0.742 -31.236 1.00 72.12 124 ASN A O 1
ATOM 908 N N . TYR A 1 125 ? 26.960 2.594 -31.266 1.00 79.75 125 TYR A N 1
ATOM 909 C CA . TYR A 1 125 ? 25.836 1.993 -30.553 1.00 79.75 125 TYR A CA 1
ATOM 910 C C . TYR A 1 125 ? 24.850 1.322 -31.510 1.00 79.75 125 TYR A C 1
ATOM 912 O O . TYR A 1 125 ? 24.607 1.783 -32.625 1.00 79.75 125 TYR A O 1
ATOM 920 N N . HIS A 1 126 ? 24.224 0.257 -31.030 1.00 82.19 126 HIS A N 1
ATOM 921 C CA . HIS A 1 126 ? 23.141 -0.447 -31.700 1.00 82.19 126 HIS A CA 1
ATOM 922 C C . HIS A 1 126 ? 21.883 -0.390 -30.841 1.00 82.19 126 HIS A C 1
ATOM 924 O O . HIS A 1 126 ? 21.966 -0.400 -29.616 1.00 82.19 126 HIS A O 1
ATOM 930 N N . THR A 1 127 ? 20.714 -0.331 -31.478 1.00 82.19 127 THR A N 1
ATOM 931 C CA . THR A 1 127 ? 19.419 -0.324 -30.787 1.00 82.19 127 THR A CA 1
ATOM 932 C C . THR A 1 127 ? 18.679 -1.633 -31.031 1.00 82.19 127 THR A C 1
ATOM 934 O O . THR A 1 127 ? 18.642 -2.150 -32.150 1.00 82.19 127 THR A O 1
ATOM 937 N N . ALA A 1 128 ? 18.089 -2.175 -29.970 1.00 83.69 128 ALA A N 1
ATOM 938 C CA . ALA A 1 128 ? 17.255 -3.365 -30.013 1.00 83.69 128 ALA A CA 1
ATOM 939 C C . ALA A 1 128 ? 15.969 -3.123 -29.217 1.00 83.69 128 ALA A C 1
ATOM 941 O O . ALA A 1 128 ? 16.015 -2.736 -28.047 1.00 83.69 128 ALA A O 1
ATOM 942 N N . LEU A 1 129 ? 14.814 -3.365 -29.841 1.00 84.94 129 LEU A N 1
ATOM 943 C CA . LEU A 1 129 ? 13.531 -3.351 -29.142 1.00 84.94 129 LEU A CA 1
ATOM 944 C C . LEU A 1 129 ? 13.441 -4.586 -28.241 1.00 84.94 129 LEU A C 1
ATOM 946 O O . LEU A 1 129 ? 13.511 -5.722 -28.722 1.00 84.94 129 LEU A O 1
ATOM 950 N N . VAL A 1 130 ? 13.260 -4.373 -26.939 1.00 86.25 130 VAL A N 1
ATOM 951 C CA . VAL A 1 130 ? 13.015 -5.465 -25.997 1.00 86.25 130 VAL A CA 1
ATOM 952 C C . VAL A 1 130 ? 11.594 -5.968 -26.223 1.00 86.25 130 VAL A C 1
ATOM 954 O O . VAL A 1 130 ? 10.627 -5.215 -26.118 1.00 86.25 130 VAL A O 1
ATOM 957 N N . LYS A 1 131 ? 11.460 -7.246 -26.579 1.00 84.38 131 LYS A N 1
ATOM 958 C CA . LYS A 1 131 ? 10.162 -7.830 -26.927 1.00 84.38 131 LYS A CA 1
ATOM 959 C C . LYS A 1 131 ? 9.299 -8.062 -25.686 1.00 84.38 131 LYS A C 1
ATOM 961 O O . LYS A 1 131 ? 9.802 -8.340 -24.594 1.00 84.38 131 LYS A O 1
ATOM 966 N N . ALA A 1 132 ? 7.987 -8.007 -25.895 1.00 81.50 132 ALA A N 1
ATOM 967 C CA . ALA A 1 132 ? 7.018 -8.506 -24.932 1.00 81.50 132 ALA A CA 1
ATOM 968 C C . ALA A 1 132 ? 7.217 -10.019 -24.705 1.00 81.50 132 ALA A C 1
ATOM 970 O O . ALA A 1 132 ? 7.600 -10.734 -25.642 1.00 81.50 132 ALA A O 1
ATOM 971 N N . PRO A 1 133 ? 6.967 -10.527 -23.487 1.00 79.81 133 PRO A N 1
ATOM 972 C CA . PRO A 1 133 ? 6.999 -11.960 -23.228 1.00 79.81 133 PRO A CA 1
ATOM 973 C C . PRO A 1 133 ? 5.956 -12.699 -24.087 1.00 79.81 133 PRO A C 1
ATOM 975 O O . PRO A 1 133 ? 4.868 -12.191 -24.344 1.00 79.81 133 PRO A O 1
ATOM 978 N N . THR A 1 134 ? 6.276 -13.926 -24.514 1.00 76.56 134 THR A N 1
ATOM 979 C CA . THR A 1 134 ? 5.419 -14.745 -25.400 1.00 76.56 134 THR A CA 1
ATOM 980 C C . THR A 1 134 ? 4.031 -15.022 -24.813 1.00 76.56 134 THR A C 1
ATOM 982 O O . THR A 1 134 ? 3.066 -15.204 -25.551 1.00 76.56 134 THR A O 1
ATOM 985 N N . ALA A 1 135 ? 3.925 -15.050 -23.486 1.00 76.25 135 ALA A N 1
ATOM 986 C CA . ALA A 1 135 ? 2.670 -15.143 -22.756 1.00 76.25 135 ALA A CA 1
ATOM 987 C C . ALA A 1 135 ? 2.528 -13.924 -21.842 1.00 76.25 135 ALA A C 1
ATOM 989 O O . ALA A 1 135 ? 3.522 -13.461 -21.276 1.00 76.25 135 ALA A O 1
ATOM 990 N N . ALA A 1 136 ? 1.292 -13.440 -21.679 1.00 76.94 136 ALA A N 1
ATOM 991 C CA . ALA A 1 136 ? 0.991 -12.390 -20.715 1.00 76.94 136 ALA A CA 1
ATOM 992 C C . ALA A 1 136 ? 1.476 -12.834 -19.331 1.00 76.94 136 ALA A C 1
ATOM 994 O O . ALA A 1 136 ? 1.095 -13.897 -18.835 1.00 76.94 136 ALA A O 1
ATOM 995 N N . LYS A 1 137 ? 2.365 -12.037 -18.743 1.00 82.25 137 LYS A N 1
ATOM 996 C CA . LYS A 1 137 ? 2.998 -12.338 -17.466 1.00 82.25 137 LYS A CA 1
ATOM 997 C C . LYS A 1 137 ? 2.725 -11.190 -16.516 1.00 82.25 137 LYS A C 1
ATOM 999 O O . LYS A 1 137 ? 2.974 -10.035 -16.848 1.00 82.25 137 LYS A O 1
ATOM 1004 N N . THR A 1 138 ? 2.242 -11.533 -15.334 1.00 82.69 138 THR A N 1
ATOM 1005 C CA . THR A 1 138 ? 2.042 -10.596 -14.235 1.00 82.69 138 THR A CA 1
ATOM 1006 C C . THR A 1 138 ? 3.172 -10.769 -13.230 1.00 82.69 138 THR A C 1
ATOM 1008 O O . THR A 1 138 ? 3.544 -11.892 -12.880 1.00 82.69 138 THR A O 1
ATOM 1011 N N . TYR A 1 139 ? 3.731 -9.660 -12.771 1.00 80.81 139 TYR A N 1
ATOM 1012 C CA . TYR A 1 139 ? 4.708 -9.607 -11.698 1.00 80.81 139 TYR A CA 1
ATOM 1013 C C . TYR A 1 139 ? 4.047 -9.015 -10.456 1.00 80.81 139 TYR A C 1
ATOM 1015 O O . TYR A 1 139 ? 3.591 -7.876 -10.478 1.00 80.81 139 TYR A O 1
ATOM 1023 N N . TYR A 1 140 ? 3.992 -9.791 -9.377 1.00 76.69 140 TYR A N 1
ATOM 1024 C CA . TYR A 1 140 ? 3.537 -9.290 -8.086 1.00 76.69 140 TYR A CA 1
ATOM 1025 C C . TYR A 1 140 ? 4.736 -8.790 -7.284 1.00 76.69 140 TYR A C 1
ATOM 1027 O O . TYR A 1 140 ? 5.569 -9.586 -6.839 1.00 76.69 140 TYR A O 1
ATOM 1035 N N . GLU A 1 141 ? 4.817 -7.476 -7.093 1.00 73.62 141 GLU A N 1
ATOM 1036 C CA . GLU A 1 141 ? 5.833 -6.869 -6.244 1.00 73.62 141 GLU A CA 1
ATOM 1037 C C . GLU A 1 141 ? 5.354 -6.893 -4.794 1.00 73.62 141 GLU A C 1
ATOM 1039 O O . GLU A 1 141 ? 4.478 -6.129 -4.383 1.00 73.62 141 GLU A O 1
ATOM 1044 N N . THR A 1 142 ? 5.929 -7.800 -4.008 1.00 65.38 142 THR A N 1
ATOM 1045 C CA . THR A 1 142 ? 5.478 -8.071 -2.639 1.00 65.38 142 THR A CA 1
ATOM 1046 C C . THR A 1 142 ? 5.748 -6.899 -1.696 1.00 65.38 142 THR A C 1
ATOM 1048 O O . THR A 1 142 ? 4.929 -6.638 -0.819 1.00 65.38 142 THR A O 1
ATOM 1051 N N . ALA A 1 143 ? 6.847 -6.157 -1.874 1.00 64.00 143 ALA A N 1
ATOM 1052 C CA . ALA A 1 143 ? 7.164 -5.000 -1.031 1.00 64.00 143 ALA A CA 1
ATOM 1053 C C . ALA A 1 143 ? 6.193 -3.831 -1.245 1.00 64.00 143 ALA A C 1
ATOM 1055 O O . ALA A 1 143 ? 6.058 -2.962 -0.383 1.00 64.00 143 ALA A O 1
ATOM 1056 N N . LEU A 1 144 ? 5.530 -3.816 -2.399 1.00 66.62 144 LEU A N 1
ATOM 1057 C CA . LEU A 1 144 ? 4.597 -2.778 -2.809 1.00 66.62 144 LEU A CA 1
ATOM 1058 C C . LEU A 1 144 ? 3.156 -3.302 -2.855 1.00 66.62 144 LEU A C 1
ATOM 1060 O O . LEU A 1 144 ? 2.258 -2.560 -3.229 1.00 66.62 144 LEU A O 1
ATOM 1064 N N . PHE A 1 145 ? 2.917 -4.567 -2.499 1.00 68.12 145 PHE A N 1
ATOM 1065 C CA . PHE A 1 145 ? 1.600 -5.202 -2.588 1.00 68.12 145 PHE A CA 1
ATOM 1066 C C . PHE A 1 145 ? 0.891 -4.957 -3.936 1.00 68.12 145 PHE A C 1
ATOM 1068 O O . PHE A 1 145 ? -0.332 -4.892 -3.988 1.00 68.12 145 PHE A O 1
ATOM 1075 N N . GLN A 1 146 ? 1.657 -4.804 -5.023 1.00 73.69 146 GLN A N 1
ATOM 1076 C CA . GLN A 1 146 ? 1.169 -4.280 -6.298 1.00 73.69 146 GLN A CA 1
ATOM 1077 C C . GLN A 1 146 ? 1.412 -5.290 -7.415 1.00 73.69 146 GLN A C 1
ATOM 1079 O O . GLN A 1 146 ? 2.514 -5.821 -7.568 1.00 73.69 146 GLN A O 1
ATOM 1084 N N . ASN A 1 147 ? 0.385 -5.511 -8.234 1.00 80.00 147 ASN A N 1
ATOM 1085 C CA . ASN A 1 147 ? 0.519 -6.263 -9.474 1.00 80.00 147 ASN A CA 1
ATOM 1086 C C . ASN A 1 147 ? 0.951 -5.345 -10.619 1.00 80.00 147 ASN A C 1
ATOM 1088 O O . ASN A 1 147 ? 0.392 -4.259 -10.821 1.00 80.00 147 ASN A O 1
ATOM 1092 N N . PHE A 1 148 ? 1.916 -5.831 -11.389 1.00 83.56 148 PHE A N 1
ATOM 1093 C CA . PHE A 1 148 ? 2.396 -5.218 -12.611 1.00 83.56 148 PHE A CA 1
ATOM 1094 C C . PHE A 1 148 ? 2.218 -6.167 -13.790 1.00 83.56 148 PHE A C 1
ATOM 1096 O O . PHE A 1 148 ? 2.521 -7.356 -13.691 1.00 83.56 148 PHE A O 1
ATOM 1103 N N . ASP A 1 149 ? 1.818 -5.629 -14.930 1.00 86.88 149 ASP A N 1
ATOM 1104 C CA . ASP A 1 149 ? 1.917 -6.323 -16.204 1.00 86.88 149 ASP A CA 1
ATOM 1105 C C . ASP A 1 149 ? 3.337 -6.177 -16.752 1.00 86.88 149 ASP A C 1
ATOM 1107 O O . ASP A 1 149 ? 3.914 -5.085 -16.765 1.00 86.88 149 ASP A O 1
ATOM 1111 N N . VAL A 1 150 ? 3.923 -7.289 -17.195 1.00 88.00 150 VAL A N 1
ATOM 1112 C CA . VAL A 1 150 ? 5.244 -7.294 -17.830 1.00 88.00 150 VAL A CA 1
ATOM 1113 C C . VAL A 1 150 ? 5.076 -6.899 -19.296 1.00 88.00 150 VAL A C 1
ATOM 1115 O O . VAL A 1 150 ? 4.653 -7.712 -20.117 1.00 88.00 150 VAL A O 1
ATOM 1118 N N . LEU A 1 151 ? 5.428 -5.655 -19.626 1.00 88.25 151 LEU A N 1
ATOM 1119 C CA . LEU A 1 151 ? 5.313 -5.105 -20.980 1.00 88.25 151 LEU A CA 1
ATOM 1120 C C . LEU A 1 151 ? 6.449 -5.566 -21.899 1.00 88.25 151 LEU A C 1
ATOM 1122 O O . LEU A 1 151 ? 6.224 -5.855 -23.072 1.00 88.25 151 LEU A O 1
ATOM 1126 N N . ALA A 1 152 ? 7.671 -5.652 -21.373 1.00 89.50 152 ALA A N 1
ATOM 1127 C CA . ALA A 1 152 ? 8.847 -6.101 -22.114 1.00 89.50 152 ALA A CA 1
ATOM 1128 C C . ALA A 1 152 ? 9.824 -6.816 -21.182 1.00 89.50 152 ALA A C 1
ATOM 1130 O O . ALA A 1 152 ? 9.994 -6.399 -20.037 1.00 89.50 152 ALA A O 1
ATOM 1131 N N . GLN A 1 153 ? 10.478 -7.879 -21.655 1.00 90.38 153 GLN A N 1
ATOM 1132 C CA . GLN A 1 153 ? 11.494 -8.591 -20.879 1.00 90.38 153 GLN A CA 1
ATOM 1133 C C . GLN A 1 153 ? 12.597 -9.132 -21.796 1.00 90.38 153 GLN A C 1
ATOM 1135 O O . GLN A 1 153 ? 12.315 -9.817 -22.778 1.00 90.38 153 GLN A O 1
ATOM 1140 N N . GLY A 1 154 ? 13.859 -8.866 -21.454 1.00 88.94 154 GLY A N 1
ATOM 1141 C CA . GLY A 1 154 ? 15.016 -9.371 -22.194 1.00 88.94 154 GLY A CA 1
ATOM 1142 C C . GLY A 1 154 ? 16.214 -9.629 -21.287 1.00 88.94 154 GLY A C 1
ATOM 1143 O O . GLY A 1 154 ? 16.400 -8.940 -20.285 1.00 88.94 154 GLY A O 1
ATOM 1144 N N . ARG A 1 155 ? 17.014 -10.639 -21.639 1.00 89.25 155 ARG A N 1
ATOM 1145 C CA . ARG A 1 155 ? 18.231 -11.037 -20.923 1.00 89.25 155 ARG A CA 1
ATOM 1146 C C . ARG A 1 155 ? 19.442 -10.722 -21.792 1.00 89.25 155 ARG A C 1
ATOM 1148 O O . ARG A 1 155 ? 19.498 -11.161 -22.939 1.00 89.25 155 ARG A O 1
ATOM 1155 N N . TYR A 1 156 ? 20.379 -9.954 -21.248 1.00 88.62 156 TYR A N 1
ATOM 1156 C CA . TYR A 1 156 ? 21.514 -9.397 -21.980 1.00 88.62 156 TYR A CA 1
ATOM 1157 C C . TYR A 1 156 ? 22.821 -9.691 -21.250 1.00 88.62 156 TYR A C 1
ATOM 1159 O O . TYR A 1 156 ? 22.893 -9.576 -20.028 1.00 88.62 156 TYR A O 1
ATOM 1167 N N . SER A 1 157 ? 23.860 -10.052 -22.003 1.00 89.62 157 SER A N 1
ATOM 1168 C CA . SER A 1 157 ? 25.214 -10.208 -21.469 1.00 89.62 157 SER A CA 1
ATOM 1169 C C . SER A 1 157 ? 25.886 -8.842 -21.405 1.00 89.62 157 SER A C 1
ATOM 1171 O O . SER A 1 157 ? 26.141 -8.225 -22.438 1.00 89.62 157 SER A O 1
ATOM 1173 N N . LEU A 1 158 ? 26.193 -8.379 -20.199 1.00 88.69 158 LEU A N 1
ATOM 1174 C CA . LEU A 1 158 ? 26.822 -7.090 -19.955 1.00 88.69 158 LEU A CA 1
ATOM 1175 C C . LEU A 1 158 ? 28.305 -7.267 -19.623 1.00 88.69 158 LEU A C 1
ATOM 1177 O O . LEU A 1 158 ? 28.691 -8.206 -18.923 1.00 88.69 158 LEU A O 1
ATOM 1181 N N . LYS A 1 159 ? 29.133 -6.346 -20.121 1.00 89.75 159 LYS A N 1
ATOM 1182 C CA . LYS A 1 159 ? 30.572 -6.293 -19.849 1.00 89.75 159 LYS A CA 1
ATOM 1183 C C . LYS A 1 159 ? 30.897 -5.223 -18.813 1.00 89.75 159 LYS A C 1
ATOM 1185 O O . LYS A 1 159 ? 30.357 -4.116 -18.847 1.00 89.75 159 LYS A O 1
ATOM 1190 N N . LYS A 1 160 ? 31.830 -5.539 -17.922 1.00 89.81 160 LYS A N 1
ATOM 1191 C CA . LYS A 1 160 ? 32.351 -4.647 -16.892 1.00 89.81 160 LYS A CA 1
ATOM 1192 C C . LYS A 1 160 ? 32.875 -3.351 -17.507 1.00 89.81 160 LYS A C 1
ATOM 1194 O O . LYS A 1 160 ? 33.662 -3.375 -18.450 1.00 89.81 160 LYS A O 1
ATOM 1199 N N . GLY A 1 161 ? 32.487 -2.221 -16.918 1.00 86.75 161 GLY A N 1
ATOM 1200 C CA . GLY A 1 161 ? 32.976 -0.894 -17.301 1.00 86.75 161 GLY A CA 1
ATOM 1201 C C . GLY A 1 161 ? 32.436 -0.367 -18.633 1.00 86.75 161 GLY A C 1
ATOM 1202 O O . GLY A 1 161 ? 32.789 0.743 -19.022 1.00 86.75 161 GLY A O 1
ATOM 1203 N N . VAL A 1 162 ? 31.577 -1.124 -19.320 1.00 89.38 162 VAL A N 1
ATOM 1204 C CA . VAL A 1 162 ? 30.899 -0.681 -20.540 1.00 89.38 162 VAL A CA 1
ATOM 1205 C C . VAL A 1 162 ? 29.566 -0.042 -20.170 1.00 89.38 162 VAL A C 1
ATOM 1207 O O . VAL A 1 162 ? 28.792 -0.611 -19.404 1.00 89.38 162 VAL A O 1
ATOM 1210 N N . THR A 1 163 ? 29.288 1.141 -20.713 1.00 89.12 163 THR A N 1
ATOM 1211 C CA . THR A 1 163 ? 28.016 1.833 -20.486 1.00 89.12 163 THR A CA 1
ATOM 1212 C C . THR A 1 163 ? 26.987 1.410 -21.524 1.00 89.12 163 THR A C 1
ATOM 1214 O O . THR A 1 163 ? 27.185 1.584 -22.724 1.00 89.12 163 THR A O 1
ATOM 1217 N N . TYR A 1 164 ? 25.869 0.890 -21.040 1.00 89.81 164 TYR A N 1
ATOM 1218 C CA . TYR A 1 164 ? 24.673 0.576 -21.809 1.00 89.81 164 TYR A CA 1
ATOM 1219 C C . TYR A 1 164 ? 23.604 1.629 -21.525 1.00 89.81 164 TYR A C 1
ATOM 1221 O O . TYR A 1 164 ? 23.590 2.213 -20.436 1.00 89.81 164 TYR A O 1
ATOM 1229 N N . TYR A 1 165 ? 22.683 1.844 -22.467 1.00 90.19 165 TYR A N 1
ATOM 1230 C CA . TYR A 1 165 ? 21.513 2.688 -22.217 1.00 90.19 165 TYR A CA 1
ATOM 1231 C C . TYR A 1 165 ? 20.215 1.895 -22.326 1.00 90.19 165 TYR A C 1
ATOM 1233 O O . TYR A 1 165 ? 20.057 1.033 -23.190 1.00 90.19 165 TYR A O 1
ATOM 1241 N N . LEU A 1 166 ? 19.275 2.210 -21.441 1.00 90.62 166 LEU A N 1
ATOM 1242 C CA . LEU A 1 166 ? 17.899 1.733 -21.491 1.00 90.62 166 LEU A CA 1
ATOM 1243 C C . LEU A 1 166 ? 17.010 2.935 -21.772 1.00 90.62 166 LEU A C 1
ATOM 1245 O O . LEU A 1 166 ? 17.025 3.912 -21.023 1.00 90.62 166 LEU A O 1
ATOM 1249 N N . VAL A 1 167 ? 16.254 2.862 -22.858 1.00 89.88 167 VAL A N 1
ATOM 1250 C CA . VAL A 1 167 ? 15.328 3.913 -23.269 1.00 89.88 167 VAL A CA 1
ATOM 1251 C C . VAL A 1 167 ? 13.915 3.393 -23.078 1.00 89.88 167 VAL A C 1
ATOM 1253 O O . VAL A 1 167 ? 13.540 2.374 -23.660 1.00 89.88 167 VAL A O 1
ATOM 1256 N N . VAL A 1 168 ? 13.140 4.088 -22.252 1.00 89.75 168 VAL A N 1
ATOM 1257 C CA . VAL A 1 168 ? 11.718 3.812 -22.047 1.00 89.75 168 VAL A CA 1
ATOM 1258 C C . VAL A 1 168 ? 10.939 4.919 -22.734 1.00 89.75 168 VAL A C 1
ATOM 1260 O O . VAL A 1 168 ? 11.170 6.095 -22.458 1.00 89.75 168 VAL A O 1
ATOM 1263 N N . LEU A 1 169 ? 10.041 4.560 -23.645 1.00 88.88 169 LEU A N 1
ATOM 1264 C CA . LEU A 1 169 ? 9.232 5.535 -24.372 1.00 88.88 169 LEU A CA 1
ATOM 1265 C C . LEU A 1 169 ? 7.820 5.024 -24.606 1.00 88.88 169 LEU A C 1
ATOM 1267 O O . LEU A 1 169 ? 7.601 3.816 -24.662 1.00 88.88 169 LEU A O 1
ATOM 1271 N N . ASP A 1 170 ? 6.876 5.941 -24.789 1.00 86.00 170 ASP A N 1
ATOM 1272 C CA . ASP A 1 170 ? 5.520 5.595 -25.205 1.00 86.00 170 ASP A CA 1
ATOM 1273 C C . ASP A 1 170 ? 5.266 6.075 -26.644 1.00 86.00 170 ASP A C 1
ATOM 1275 O O . ASP A 1 170 ? 5.237 7.287 -26.891 1.00 86.00 170 ASP A O 1
ATOM 1279 N N . PRO A 1 171 ? 5.075 5.160 -27.616 1.00 77.31 171 PRO A N 1
ATOM 1280 C CA . PRO A 1 171 ? 4.885 5.545 -29.013 1.00 77.31 171 PRO A CA 1
ATOM 1281 C C . PRO A 1 171 ? 3.577 6.308 -29.255 1.00 77.31 171 PRO A C 1
ATOM 1283 O O . PRO A 1 171 ? 3.468 7.031 -30.246 1.00 77.31 171 PRO A O 1
ATOM 1286 N N . TYR A 1 172 ? 2.601 6.187 -28.352 1.00 80.44 172 TYR A N 1
ATOM 1287 C CA . TYR A 1 172 ? 1.288 6.823 -28.468 1.00 80.44 172 TYR A CA 1
ATOM 1288 C C . TYR A 1 172 ? 1.206 8.195 -27.793 1.00 80.44 172 TYR A C 1
ATOM 1290 O O . TYR A 1 172 ? 0.146 8.822 -27.814 1.00 80.44 172 TYR A O 1
ATOM 1298 N N . ARG A 1 173 ? 2.323 8.691 -27.244 1.00 78.62 173 ARG A N 1
ATOM 1299 C CA . ARG A 1 173 ? 2.431 9.994 -26.570 1.00 78.62 173 ARG A CA 1
ATOM 1300 C C . ARG A 1 173 ? 1.492 10.163 -25.369 1.00 78.62 173 ARG A C 1
ATOM 1302 O O . ARG A 1 173 ? 1.026 11.263 -25.080 1.00 78.62 173 ARG A O 1
ATOM 1309 N N . GLN A 1 174 ? 1.202 9.073 -24.677 1.00 78.50 174 GLN A N 1
ATOM 1310 C CA . GLN A 1 174 ? 0.382 9.035 -23.479 1.00 78.50 174 GLN A CA 1
ATOM 1311 C C . GLN A 1 174 ? 1.242 9.181 -22.226 1.00 78.50 174 GLN A C 1
ATOM 1313 O O . GLN A 1 174 ? 2.434 8.869 -22.198 1.00 78.50 174 GLN A O 1
ATOM 1318 N N . THR A 1 175 ? 0.603 9.651 -21.156 1.00 78.19 175 THR A N 1
ATOM 1319 C CA . THR A 1 175 ? 1.219 9.635 -19.833 1.00 78.19 175 THR A CA 1
ATOM 1320 C C . THR A 1 175 ? 1.165 8.215 -19.287 1.00 78.19 175 THR A C 1
ATOM 1322 O O . THR A 1 175 ? 0.077 7.713 -19.012 1.00 78.19 175 THR A O 1
ATOM 1325 N N . VAL A 1 176 ? 2.322 7.578 -19.112 1.00 80.12 176 VAL A N 1
ATOM 1326 C CA . VAL A 1 176 ? 2.415 6.178 -18.672 1.00 80.12 176 VAL A CA 1
ATOM 1327 C C . VAL A 1 176 ? 3.351 6.066 -17.474 1.00 80.12 176 VAL A C 1
ATOM 1329 O O . VAL A 1 176 ? 4.507 6.486 -17.531 1.00 80.12 176 VAL A O 1
ATOM 1332 N N . ASN A 1 177 ? 2.861 5.463 -16.391 1.00 82.12 177 ASN A N 1
ATOM 1333 C CA . ASN A 1 177 ? 3.704 5.057 -15.270 1.00 82.12 177 ASN A CA 1
ATOM 1334 C C . ASN A 1 177 ? 4.311 3.685 -15.548 1.00 82.12 177 ASN A C 1
ATOM 1336 O O . ASN A 1 177 ? 3.628 2.777 -16.034 1.00 82.12 177 ASN A O 1
ATOM 1340 N N . TYR A 1 178 ? 5.577 3.521 -15.189 1.00 85.12 178 TYR A N 1
ATOM 1341 C CA . TYR A 1 178 ? 6.278 2.259 -15.362 1.00 85.12 178 TYR A CA 1
ATOM 1342 C C . TYR A 1 178 ? 7.262 1.995 -14.223 1.00 85.12 178 TYR A C 1
ATOM 1344 O O . TYR A 1 178 ? 7.704 2.902 -13.513 1.00 85.12 178 TYR A O 1
ATOM 1352 N N . ALA A 1 179 ? 7.624 0.727 -14.075 1.00 86.31 179 ALA A N 1
ATOM 1353 C CA . ALA A 1 179 ? 8.760 0.299 -13.282 1.00 86.31 179 ALA A CA 1
ATOM 1354 C C . ALA A 1 179 ? 9.741 -0.457 -14.185 1.00 86.31 179 ALA A C 1
ATOM 1356 O O . ALA A 1 179 ? 9.373 -1.383 -14.904 1.00 86.31 179 ALA A O 1
ATOM 1357 N N . LEU A 1 180 ? 10.999 -0.038 -14.168 1.00 87.06 180 LEU A N 1
ATOM 1358 C CA . LEU A 1 180 ? 12.102 -0.712 -14.827 1.00 87.06 180 LEU A CA 1
ATOM 1359 C C . LEU A 1 180 ? 12.793 -1.602 -13.797 1.00 87.06 180 LEU A C 1
ATOM 1361 O O . LEU A 1 180 ? 13.464 -1.110 -12.889 1.00 87.06 180 LEU A O 1
ATOM 1365 N N . LYS A 1 181 ? 12.611 -2.913 -13.929 1.00 86.94 181 LYS A N 1
ATOM 1366 C CA . LYS A 1 181 ? 13.220 -3.912 -13.056 1.00 86.94 181 LYS A CA 1
ATOM 1367 C C . LYS A 1 181 ? 14.515 -4.440 -13.667 1.00 86.94 181 LYS A C 1
ATOM 1369 O O . LYS A 1 181 ? 14.536 -4.893 -14.813 1.00 86.94 181 LYS A O 1
ATOM 1374 N N . LEU A 1 182 ? 15.575 -4.421 -12.868 1.00 86.25 182 LEU A N 1
ATOM 1375 C CA . LEU A 1 182 ? 16.870 -5.020 -13.150 1.00 86.25 182 LEU A CA 1
ATOM 1376 C C . LEU A 1 182 ? 17.000 -6.271 -12.274 1.00 86.25 182 LEU A C 1
ATOM 1378 O O . LEU A 1 182 ? 17.105 -6.153 -11.058 1.00 86.25 182 LEU A O 1
ATOM 1382 N N . GLY A 1 183 ? 17.001 -7.458 -12.880 1.00 81.31 183 GLY A N 1
ATOM 1383 C CA . GLY A 1 183 ? 17.296 -8.731 -12.209 1.00 81.31 183 GLY A CA 1
ATOM 1384 C C . GLY A 1 183 ? 16.109 -9.691 -12.094 1.00 81.31 183 GLY A C 1
ATOM 1385 O O . GLY A 1 183 ? 14.979 -9.372 -12.466 1.00 81.31 183 GLY A O 1
ATOM 1386 N N . GLU A 1 184 ? 16.384 -10.906 -11.611 1.00 67.94 184 GLU A N 1
ATOM 1387 C CA . GLU A 1 184 ? 15.433 -12.032 -11.606 1.00 67.94 184 GLU A CA 1
ATOM 1388 C C . GLU A 1 184 ? 14.894 -12.400 -10.213 1.00 67.94 184 GLU A C 1
ATOM 1390 O O . GLU A 1 184 ? 13.911 -13.135 -10.132 1.00 67.94 184 GLU A O 1
ATOM 1395 N N . SER A 1 185 ? 15.484 -11.916 -9.111 1.00 57.44 185 SER A N 1
ATOM 1396 C CA . SER A 1 185 ? 15.094 -12.407 -7.779 1.00 57.44 185 SER A CA 1
ATOM 1397 C C . SER A 1 185 ? 13.854 -11.711 -7.201 1.00 57.44 185 SER A C 1
ATOM 1399 O O . SER A 1 185 ? 13.478 -10.601 -7.594 1.00 57.44 185 SER A O 1
ATOM 1401 N N . SER A 1 186 ? 13.201 -12.426 -6.284 1.00 52.50 186 SER A N 1
ATOM 1402 C CA . SER A 1 186 ? 11.891 -12.118 -5.703 1.00 52.50 186 SER A CA 1
ATOM 1403 C C . SER A 1 186 ? 11.895 -12.083 -4.168 1.00 52.50 186 SER A C 1
ATOM 1405 O O . SER A 1 186 ? 10.832 -12.172 -3.559 1.00 52.50 186 SER A O 1
ATOM 1407 N N . SER A 1 187 ? 13.057 -12.025 -3.509 1.00 48.53 187 SER A N 1
ATOM 1408 C CA . SER A 1 187 ? 13.126 -12.140 -2.045 1.00 48.53 187 SER A CA 1
ATOM 1409 C C . SER A 1 187 ? 13.571 -10.841 -1.385 1.00 48.53 187 SER A C 1
ATOM 1411 O O . SER A 1 187 ? 14.741 -10.467 -1.457 1.00 48.53 187 SER A O 1
ATOM 1413 N N . TRP A 1 188 ? 12.630 -10.199 -0.697 1.00 54.44 188 TRP A N 1
ATOM 1414 C CA . TRP A 1 188 ? 12.860 -9.021 0.133 1.00 54.44 188 TRP A CA 1
ATOM 1415 C C . TRP A 1 188 ? 13.069 -9.393 1.602 1.00 54.44 188 TRP A C 1
ATOM 1417 O O . TRP A 1 188 ? 12.555 -10.406 2.083 1.00 54.44 188 TRP A O 1
ATOM 1427 N N . THR A 1 189 ? 13.774 -8.532 2.335 1.00 54.72 189 THR A N 1
ATOM 1428 C CA . THR A 1 189 ? 13.855 -8.584 3.800 1.00 54.72 189 THR A CA 1
ATOM 1429 C C . THR A 1 189 ? 12.815 -7.649 4.430 1.00 54.72 189 THR A C 1
ATOM 1431 O O . THR A 1 189 ? 12.366 -6.688 3.810 1.00 54.72 189 THR A O 1
ATOM 1434 N N . ALA A 1 190 ? 12.432 -7.877 5.693 1.00 48.78 190 ALA A N 1
ATOM 1435 C CA . ALA A 1 190 ? 11.452 -7.031 6.394 1.00 48.78 190 ALA A CA 1
ATOM 1436 C C . ALA A 1 190 ? 11.856 -5.539 6.474 1.00 48.78 190 ALA A C 1
ATOM 1438 O O . ALA A 1 190 ? 10.989 -4.671 6.570 1.00 48.78 190 ALA A O 1
ATOM 1439 N N . GLY A 1 191 ? 13.156 -5.226 6.403 1.00 53.97 191 GLY A N 1
ATOM 1440 C CA . GLY A 1 191 ? 13.651 -3.846 6.362 1.00 53.97 191 GLY A CA 1
ATOM 1441 C C . GLY A 1 191 ? 13.315 -3.114 5.059 1.00 53.97 191 GLY A C 1
ATOM 1442 O O . GLY A 1 191 ? 13.128 -1.897 5.063 1.00 53.97 191 GLY A O 1
ATOM 1443 N N . ASP A 1 192 ? 13.166 -3.847 3.955 1.00 58.41 192 ASP A N 1
ATOM 1444 C CA . ASP A 1 192 ? 12.866 -3.261 2.652 1.00 58.41 192 ASP A CA 1
ATOM 1445 C C . ASP A 1 192 ? 11.414 -2.771 2.556 1.00 58.41 192 ASP A C 1
ATOM 1447 O O . ASP A 1 192 ? 11.154 -1.770 1.893 1.00 58.41 192 ASP A O 1
ATOM 1451 N N . VAL A 1 193 ? 10.481 -3.389 3.292 1.00 56.16 193 VAL A N 1
ATOM 1452 C CA . VAL A 1 193 ? 9.064 -2.976 3.348 1.00 56.16 193 VAL A CA 1
ATOM 1453 C C . VAL A 1 193 ? 8.927 -1.538 3.862 1.00 56.16 193 VAL A C 1
ATOM 1455 O O . VAL A 1 193 ? 8.228 -0.723 3.264 1.00 56.16 193 VAL A O 1
ATOM 1458 N N . PHE A 1 194 ? 9.640 -1.186 4.937 1.00 56.62 194 PHE A N 1
ATOM 1459 C CA . PHE A 1 194 ? 9.595 0.171 5.492 1.00 56.62 194 PHE A CA 1
ATOM 1460 C C . PHE A 1 194 ? 10.302 1.191 4.597 1.00 56.62 194 PHE A C 1
ATOM 1462 O O . PHE A 1 194 ? 9.806 2.307 4.438 1.00 56.62 194 PHE A O 1
ATOM 1469 N N . ARG A 1 195 ? 11.427 0.813 3.970 1.00 59.97 195 ARG A N 1
ATOM 1470 C CA . ARG A 1 195 ? 12.131 1.681 3.012 1.00 59.97 195 ARG A CA 1
ATOM 1471 C C . ARG A 1 195 ? 11.268 1.973 1.782 1.00 59.97 195 ARG A C 1
ATOM 1473 O O . ARG A 1 195 ? 11.274 3.094 1.279 1.00 59.97 195 ARG A O 1
ATOM 1480 N N . ASN A 1 196 ? 10.500 0.984 1.337 1.00 64.00 196 ASN A N 1
ATOM 1481 C CA . ASN A 1 196 ? 9.674 1.067 0.139 1.00 64.00 196 ASN A CA 1
ATOM 1482 C C . ASN A 1 196 ? 8.269 1.628 0.403 1.00 64.00 196 ASN A C 1
ATOM 1484 O O . ASN A 1 196 ? 7.552 1.895 -0.555 1.00 64.00 196 ASN A O 1
ATOM 1488 N N . PHE A 1 197 ? 7.881 1.899 1.655 1.00 65.44 197 PHE A N 1
ATOM 1489 C CA . PHE A 1 197 ? 6.576 2.490 1.979 1.00 65.44 197 PHE A CA 1
ATOM 1490 C C . PHE A 1 197 ? 6.344 3.843 1.284 1.00 65.44 197 PHE A C 1
ATOM 1492 O O . PHE A 1 197 ? 5.249 4.124 0.803 1.00 65.44 197 PHE A O 1
ATOM 1499 N N . GLY A 1 198 ? 7.386 4.673 1.158 1.00 65.12 198 GLY A N 1
ATOM 1500 C CA . GLY A 1 198 ? 7.302 5.929 0.404 1.00 65.12 198 GLY A CA 1
ATOM 1501 C C . GLY A 1 198 ? 7.051 5.706 -1.092 1.00 65.12 198 GLY A C 1
ATOM 1502 O O . GLY A 1 198 ? 6.228 6.396 -1.692 1.00 65.12 198 GLY A O 1
ATOM 1503 N N . THR A 1 199 ? 7.712 4.710 -1.684 1.00 67.81 199 THR A N 1
ATOM 1504 C CA . THR A 1 199 ? 7.482 4.276 -3.071 1.00 67.81 199 THR A CA 1
ATOM 1505 C C . THR A 1 199 ? 6.075 3.716 -3.244 1.00 67.81 199 THR A C 1
ATOM 1507 O O . THR A 1 199 ? 5.408 4.031 -4.223 1.00 67.81 199 THR A O 1
ATOM 1510 N N . TRP A 1 200 ? 5.601 2.954 -2.262 1.00 70.62 200 TRP A N 1
ATOM 1511 C CA . TRP A 1 200 ? 4.260 2.397 -2.229 1.00 70.62 200 TRP A CA 1
ATOM 1512 C C . TRP A 1 200 ? 3.163 3.456 -2.140 1.00 70.62 200 TRP A C 1
ATOM 1514 O O . TRP A 1 200 ? 2.124 3.309 -2.769 1.00 70.62 200 TRP A O 1
ATOM 1524 N N . ILE A 1 201 ? 3.394 4.557 -1.425 1.00 66.06 201 ILE A N 1
ATOM 1525 C CA . ILE A 1 201 ? 2.476 5.699 -1.454 1.00 66.06 201 ILE A CA 1
ATOM 1526 C C . ILE A 1 201 ? 2.503 6.365 -2.839 1.00 66.06 201 ILE A C 1
ATOM 1528 O O . ILE A 1 201 ? 1.440 6.632 -3.388 1.00 66.06 201 ILE A O 1
ATOM 1532 N N . ARG A 1 202 ? 3.689 6.596 -3.427 1.00 67.00 202 ARG A N 1
ATOM 1533 C CA . ARG A 1 202 ? 3.834 7.228 -4.759 1.00 67.00 202 ARG A CA 1
ATOM 1534 C C . ARG A 1 202 ? 3.117 6.436 -5.858 1.00 67.00 202 ARG A C 1
ATOM 1536 O O . ARG A 1 202 ? 2.313 7.038 -6.567 1.00 67.00 202 ARG A O 1
ATOM 1543 N N . LEU A 1 203 ? 3.385 5.119 -5.912 1.00 68.75 203 LEU A N 1
ATOM 1544 C CA . LEU A 1 203 ? 2.349 4.086 -5.911 1.00 68.75 203 LEU A CA 1
ATOM 1545 C C . 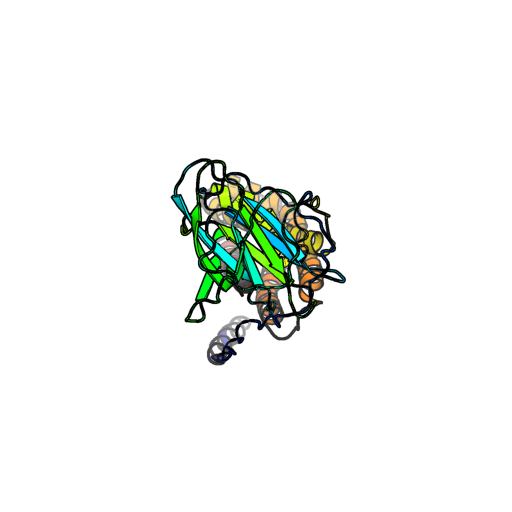LEU A 1 203 ? 0.888 4.498 -6.195 1.00 68.75 203 LEU A C 1
ATOM 1547 O O . LEU A 1 203 ? 0.425 4.856 -7.277 1.00 68.75 203 LEU A O 1
ATOM 1551 N N . GLN A 1 204 ? 0.161 4.460 -5.092 1.00 67.62 204 GLN A N 1
ATOM 1552 C CA . GLN A 1 204 ? -1.263 4.700 -4.990 1.00 67.62 204 GLN A CA 1
ATOM 1553 C C . GLN A 1 204 ? -1.676 6.138 -5.345 1.00 67.62 204 GLN A C 1
ATOM 1555 O O . GLN A 1 204 ? -2.846 6.386 -5.617 1.00 67.62 204 GLN A O 1
ATOM 1560 N N . THR A 1 205 ? -0.754 7.110 -5.338 1.00 63.19 205 THR A N 1
ATOM 1561 C CA . THR A 1 205 ? -1.080 8.526 -5.584 1.00 63.19 205 THR A CA 1
ATOM 1562 C C . THR A 1 205 ? -0.786 9.017 -7.003 1.00 63.19 205 THR A C 1
ATOM 1564 O O . THR A 1 205 ? -0.955 10.209 -7.252 1.00 63.19 205 THR A O 1
ATOM 1567 N N . ASN A 1 206 ? -0.358 8.153 -7.936 1.00 62.97 206 ASN A N 1
ATOM 1568 C CA . ASN A 1 206 ? -0.054 8.516 -9.336 1.00 62.97 206 ASN A CA 1
ATOM 1569 C C . ASN A 1 206 ? 1.024 9.627 -9.484 1.00 62.97 206 ASN A C 1
ATOM 1571 O O . ASN A 1 206 ? 1.109 10.336 -10.497 1.00 62.97 206 ASN A O 1
ATOM 1575 N N . ASP A 1 207 ? 1.873 9.780 -8.463 1.00 60.28 207 ASP A N 1
ATOM 1576 C CA . ASP A 1 207 ? 2.814 10.904 -8.310 1.00 60.28 207 ASP A CA 1
ATOM 1577 C C . ASP A 1 207 ? 4.267 10.479 -8.614 1.00 60.28 207 ASP A C 1
ATOM 1579 O O . ASP A 1 207 ? 5.238 10.890 -7.978 1.00 60.28 207 ASP A O 1
ATOM 1583 N N . TYR A 1 208 ? 4.422 9.586 -9.594 1.00 62.59 208 TYR A N 1
ATOM 1584 C CA . TYR A 1 208 ? 5.667 8.890 -9.944 1.00 62.59 208 TYR A CA 1
ATOM 1585 C C . TYR A 1 208 ? 6.648 9.701 -10.781 1.00 62.59 208 TYR A C 1
ATOM 1587 O O . TYR A 1 208 ? 7.213 9.203 -11.749 1.00 62.59 208 TYR A O 1
ATOM 1595 N N . ALA A 1 209 ? 6.895 10.958 -10.451 1.00 49.53 209 ALA A N 1
ATOM 1596 C CA . ALA A 1 209 ? 8.020 11.628 -11.084 1.00 49.53 209 ALA A CA 1
ATOM 1597 C C . ALA A 1 209 ? 9.327 11.068 -10.487 1.00 49.53 209 ALA A C 1
ATOM 1599 O O . ALA A 1 209 ? 9.594 11.186 -9.286 1.00 49.53 209 ALA A O 1
ATOM 1600 N N . GLY A 1 210 ? 10.130 10.409 -11.327 1.00 47.88 210 GLY A N 1
ATOM 1601 C CA . GLY A 1 210 ? 11.461 9.929 -10.968 1.00 47.88 210 GLY A CA 1
ATOM 1602 C C . GLY A 1 210 ? 12.279 11.029 -10.287 1.00 47.88 210 GLY A C 1
ATOM 1603 O O . GLY A 1 210 ? 12.264 12.183 -10.706 1.00 47.88 210 GLY A O 1
ATOM 1604 N N . THR A 1 211 ? 12.984 10.678 -9.210 1.00 44.19 211 THR A N 1
ATOM 1605 C CA . THR A 1 211 ? 13.905 11.532 -8.423 1.00 44.19 211 THR A CA 1
ATOM 1606 C C . THR A 1 211 ? 13.379 12.871 -7.888 1.00 44.19 211 THR A C 1
ATOM 1608 O O . THR A 1 211 ? 14.103 13.518 -7.131 1.00 44.19 211 THR A O 1
ATOM 1611 N N . SER A 1 212 ? 12.147 13.296 -8.189 1.00 41.84 212 SER A N 1
ATOM 1612 C CA . SER A 1 212 ? 11.623 14.530 -7.614 1.00 41.84 212 SER A CA 1
ATOM 1613 C C . SER A 1 212 ? 11.503 14.361 -6.093 1.00 41.84 212 SER A C 1
ATOM 1615 O O . SER A 1 212 ? 11.117 13.275 -5.608 1.00 41.84 212 SER A O 1
ATOM 1617 N N . PRO A 1 213 ? 11.865 15.400 -5.312 1.00 50.25 213 PRO A N 1
ATOM 1618 C CA . PRO A 1 213 ? 11.641 15.380 -3.876 1.00 50.25 213 PRO A CA 1
ATOM 1619 C C . PRO A 1 213 ? 10.175 15.040 -3.637 1.00 50.25 213 PRO A C 1
ATOM 1621 O O . PRO A 1 213 ? 9.309 15.434 -4.416 1.00 50.25 213 PRO A O 1
ATOM 1624 N N . PHE A 1 214 ? 9.912 14.240 -2.605 1.00 52.34 214 PHE A N 1
ATOM 1625 C CA . PHE A 1 214 ? 8.553 13.868 -2.241 1.00 52.34 214 PHE A CA 1
ATOM 1626 C C . PHE A 1 214 ? 7.744 15.142 -1.996 1.00 52.34 214 PHE A C 1
ATOM 1628 O O . PHE A 1 214 ? 7.875 15.781 -0.953 1.00 52.34 214 PHE A O 1
ATOM 1635 N N . THR A 1 215 ? 6.947 15.541 -2.980 1.00 54.28 215 THR A N 1
ATOM 1636 C CA . THR A 1 215 ? 6.008 16.636 -2.829 1.00 54.28 215 THR A CA 1
ATOM 1637 C C . THR A 1 215 ? 4.847 16.082 -2.038 1.00 54.28 215 THR A C 1
ATOM 1639 O O . THR A 1 215 ? 4.192 15.132 -2.459 1.00 54.28 215 THR A O 1
ATOM 1642 N N . PHE A 1 216 ? 4.632 16.639 -0.851 1.00 61.41 216 PHE A N 1
ATOM 1643 C CA . PHE A 1 216 ? 3.506 16.284 -0.005 1.00 61.41 216 PHE A CA 1
ATOM 1644 C C . PHE A 1 216 ? 2.208 16.665 -0.727 1.00 61.41 216 PHE A C 1
ATOM 1646 O O . PHE A 1 216 ? 1.742 17.800 -0.636 1.00 61.41 216 PHE A O 1
ATOM 1653 N N . SER A 1 217 ? 1.668 15.743 -1.523 1.00 71.69 217 SER A N 1
ATOM 1654 C CA . SER A 1 217 ? 0.450 15.981 -2.283 1.00 71.69 217 SER A CA 1
ATOM 1655 C C . SER A 1 217 ? -0.775 15.811 -1.393 1.00 71.69 217 SER A C 1
ATOM 1657 O O . SER A 1 217 ? -0.747 15.162 -0.342 1.00 71.69 217 SER A O 1
ATOM 1659 N N . TRP A 1 218 ? -1.895 16.390 -1.819 1.00 76.00 218 TRP A N 1
ATOM 1660 C CA . TRP A 1 218 ? -3.152 16.253 -1.089 1.00 76.00 218 TRP A CA 1
ATOM 1661 C C . TRP A 1 218 ? -3.589 14.782 -0.968 1.00 76.00 218 TRP A C 1
ATOM 1663 O O . TRP A 1 218 ? -4.173 14.396 0.041 1.00 76.00 218 TRP A O 1
ATOM 1673 N N . HIS A 1 219 ? -3.248 13.936 -1.946 1.00 72.00 219 HIS A N 1
ATOM 1674 C CA . HIS A 1 219 ? -3.521 12.496 -1.907 1.00 72.00 219 HIS A CA 1
ATOM 1675 C C . HIS A 1 219 ? -2.717 11.784 -0.814 1.00 72.00 219 HIS A C 1
ATOM 1677 O O . HIS A 1 219 ? -3.291 11.035 -0.022 1.00 72.00 219 HIS A O 1
ATOM 1683 N N . VAL A 1 220 ? -1.419 12.091 -0.705 1.00 74.38 220 VAL A N 1
ATOM 1684 C CA . VAL A 1 220 ? -0.556 11.596 0.377 1.00 74.38 220 VAL A CA 1
ATOM 1685 C C . VAL A 1 220 ? -1.116 11.997 1.737 1.00 74.38 220 VAL A C 1
ATOM 1687 O O . VAL A 1 220 ? -1.213 11.160 2.632 1.00 74.38 220 VAL A O 1
ATOM 1690 N N . PHE A 1 221 ? -1.501 13.267 1.898 1.00 81.31 221 PHE A N 1
ATOM 1691 C CA . PHE A 1 221 ? -2.047 13.768 3.158 1.00 81.31 221 PHE A CA 1
ATOM 1692 C C . PHE A 1 221 ? -3.313 13.015 3.569 1.00 81.31 221 PHE A C 1
ATOM 1694 O O . PHE A 1 221 ? -3.400 12.549 4.705 1.00 81.31 221 PHE A O 1
ATOM 1701 N N . LYS A 1 222 ? -4.273 12.849 2.646 1.00 83.38 222 LYS A N 1
ATOM 1702 C CA . LYS A 1 222 ? -5.507 12.090 2.904 1.00 83.38 222 LYS A CA 1
ATOM 1703 C C . LYS A 1 222 ? -5.192 10.672 3.373 1.00 83.38 222 LYS A C 1
ATOM 1705 O O . LYS A 1 222 ? -5.738 10.223 4.378 1.00 83.38 222 LYS A O 1
ATOM 1710 N N . TYR A 1 223 ? -4.295 9.993 2.660 1.00 81.38 223 TYR A N 1
ATOM 1711 C CA . TYR A 1 223 ? -3.910 8.621 2.961 1.00 81.38 223 TYR A CA 1
ATOM 1712 C C . TYR A 1 223 ? -3.217 8.502 4.327 1.00 81.38 223 TYR A C 1
ATOM 1714 O O . TYR A 1 223 ? -3.598 7.676 5.157 1.00 81.38 223 TYR A O 1
ATOM 1722 N N . PHE A 1 224 ? -2.252 9.382 4.600 1.00 82.94 224 PHE A N 1
ATOM 1723 C CA . PHE A 1 224 ? -1.552 9.446 5.879 1.00 82.94 224 PHE A CA 1
ATOM 1724 C C . PHE A 1 224 ? -2.514 9.697 7.043 1.00 82.94 224 PHE A C 1
ATOM 1726 O O . PHE A 1 224 ? -2.465 8.990 8.047 1.00 82.94 224 PHE A O 1
ATOM 1733 N N . MET A 1 225 ? -3.423 10.663 6.904 1.00 89.81 225 MET A N 1
ATOM 1734 C CA . MET A 1 225 ? -4.401 10.984 7.942 1.00 89.81 225 MET A CA 1
ATOM 1735 C C . MET A 1 225 ? -5.397 9.843 8.173 1.00 89.81 225 MET A C 1
ATOM 1737 O O . MET A 1 225 ? -5.740 9.554 9.321 1.00 89.81 225 MET A O 1
ATOM 1741 N N . MET A 1 226 ? -5.815 9.150 7.111 1.00 87.69 226 MET A N 1
ATOM 1742 C CA . MET A 1 226 ? -6.646 7.952 7.212 1.00 87.69 226 MET A CA 1
ATOM 1743 C C . MET A 1 226 ? -5.917 6.836 7.980 1.00 87.69 226 MET A C 1
ATOM 1745 O O . MET A 1 226 ? -6.454 6.332 8.967 1.00 87.69 226 MET A O 1
ATOM 1749 N N . LEU A 1 227 ? -4.672 6.506 7.622 1.00 85.94 227 LEU A N 1
ATOM 1750 C CA . LEU A 1 227 ? -3.868 5.513 8.348 1.00 85.94 227 LEU A CA 1
ATOM 1751 C C . LEU A 1 227 ? -3.598 5.896 9.804 1.00 85.94 227 LEU A C 1
ATOM 1753 O O . LEU A 1 227 ? -3.667 5.045 10.692 1.00 85.94 227 LEU A O 1
ATOM 1757 N N . LEU A 1 228 ? -3.276 7.164 10.057 1.00 88.00 228 LEU A N 1
ATOM 1758 C CA . LEU A 1 228 ? -3.032 7.676 11.399 1.00 88.00 228 LEU A CA 1
ATOM 1759 C C . LEU A 1 228 ? -4.289 7.525 12.259 1.00 88.00 228 LEU A C 1
ATOM 1761 O O . LEU A 1 228 ? -4.215 7.014 13.374 1.00 88.00 228 LEU A O 1
ATOM 1765 N N . SER A 1 229 ? -5.450 7.905 11.721 1.00 91.25 229 SER A N 1
ATOM 1766 C CA . SER A 1 229 ? -6.732 7.776 12.416 1.00 91.25 229 SER A CA 1
ATOM 1767 C C . SER A 1 229 ? -7.087 6.318 12.724 1.00 91.25 229 SER A C 1
ATOM 1769 O O . SER A 1 229 ? -7.484 6.013 13.850 1.00 91.25 229 SER A O 1
ATOM 1771 N N . LEU A 1 230 ? -6.844 5.403 11.777 1.00 88.38 230 LEU A N 1
ATOM 1772 C CA . LEU A 1 230 ? -7.020 3.966 11.969 1.00 88.38 230 LEU A CA 1
ATOM 1773 C C . LEU A 1 230 ? -6.062 3.432 13.041 1.00 88.38 230 LEU A C 1
ATOM 1775 O O . LEU A 1 230 ? -6.488 2.702 13.929 1.00 88.38 230 LEU A O 1
ATOM 1779 N N . SER A 1 231 ? -4.791 3.836 13.009 1.00 88.00 231 SER A N 1
ATOM 1780 C CA . SER A 1 231 ? -3.766 3.405 13.971 1.00 88.00 231 SER A CA 1
ATOM 1781 C C . SER A 1 231 ? -4.091 3.862 15.393 1.00 88.00 231 SER A C 1
ATOM 1783 O O . SER A 1 231 ? -3.978 3.082 16.337 1.00 88.00 231 SER A O 1
ATOM 1785 N N . VAL A 1 232 ? -4.552 5.108 15.547 1.00 88.88 232 VAL A N 1
ATOM 1786 C CA . VAL A 1 232 ? -5.027 5.656 16.825 1.00 88.88 232 VAL A CA 1
ATOM 1787 C C . VAL A 1 232 ? -6.245 4.871 17.316 1.00 88.88 232 VAL A C 1
ATOM 1789 O O . VAL A 1 232 ? -6.253 4.416 18.461 1.00 88.88 232 VAL A O 1
ATOM 1792 N N . LEU A 1 233 ? -7.239 4.641 16.450 1.00 87.50 233 LEU A N 1
ATOM 1793 C CA . LEU A 1 233 ? -8.453 3.895 16.789 1.00 87.50 233 LEU A CA 1
ATOM 1794 C C . LEU A 1 233 ? -8.132 2.463 17.243 1.00 87.50 233 LEU A C 1
ATOM 1796 O O . LEU A 1 233 ? -8.586 2.041 18.306 1.00 87.50 233 LEU A O 1
ATOM 1800 N N . VAL A 1 234 ? -7.316 1.740 16.468 1.00 87.44 234 VAL A N 1
ATOM 1801 C CA . VAL A 1 234 ? -6.852 0.379 16.773 1.00 87.44 234 VAL A CA 1
ATOM 1802 C C . VAL A 1 234 ? -6.075 0.376 18.089 1.00 87.44 234 VAL A C 1
ATOM 1804 O O . VAL A 1 234 ? -6.383 -0.418 18.974 1.00 87.44 234 VAL A O 1
ATOM 1807 N N . GLY A 1 235 ? -5.104 1.278 18.252 1.00 87.75 235 GLY A N 1
ATOM 1808 C CA . GLY A 1 235 ? -4.240 1.334 19.430 1.00 87.75 235 GLY A CA 1
ATOM 1809 C C . GLY A 1 235 ? -5.021 1.551 20.723 1.00 87.75 235 GLY A C 1
ATOM 1810 O O . GLY A 1 235 ? -4.860 0.794 21.680 1.00 87.75 235 GLY A O 1
ATOM 1811 N N . ILE A 1 236 ? -5.923 2.534 20.748 1.00 88.31 236 ILE A N 1
ATOM 1812 C CA . ILE A 1 236 ? -6.732 2.818 21.942 1.00 88.31 236 ILE A CA 1
ATOM 1813 C C . ILE A 1 236 ? -7.728 1.703 22.206 1.00 88.31 236 ILE A C 1
ATOM 1815 O O . ILE A 1 236 ? -7.893 1.306 23.359 1.00 88.31 236 ILE A O 1
ATOM 1819 N N . PHE A 1 237 ? -8.349 1.166 21.153 1.00 85.62 237 PHE A N 1
ATOM 1820 C CA . PHE A 1 237 ? -9.230 0.017 21.285 1.00 85.62 237 PHE A CA 1
ATOM 1821 C C . PHE A 1 237 ? -8.490 -1.156 21.936 1.00 85.62 237 PHE A C 1
ATOM 1823 O O . PHE A 1 237 ? -8.954 -1.678 22.944 1.00 85.62 237 PHE A O 1
ATOM 1830 N N . PHE A 1 238 ? -7.305 -1.529 21.447 1.00 86.88 238 PHE A N 1
ATOM 1831 C CA . PHE A 1 238 ? -6.515 -2.611 22.040 1.00 86.88 238 PHE A CA 1
ATOM 1832 C C . PHE A 1 238 ? -6.125 -2.336 23.494 1.00 86.88 238 PHE A C 1
ATOM 1834 O O . PHE A 1 238 ? -6.267 -3.225 24.334 1.00 86.88 238 PHE A O 1
ATOM 1841 N N . ILE A 1 239 ? -5.677 -1.118 23.811 1.00 88.31 239 ILE A N 1
ATOM 1842 C CA . ILE A 1 239 ? -5.306 -0.733 25.179 1.00 88.31 239 ILE A CA 1
ATOM 1843 C C . ILE A 1 239 ? -6.512 -0.847 26.123 1.00 88.31 239 ILE A C 1
ATOM 1845 O O . ILE A 1 239 ? -6.404 -1.451 27.191 1.00 88.31 239 ILE A O 1
ATOM 1849 N N . GLU A 1 240 ? -7.676 -0.323 25.730 1.00 85.06 240 GLU A N 1
ATOM 1850 C CA . GLU A 1 240 ? -8.892 -0.379 26.546 1.00 85.06 240 GLU A CA 1
ATOM 1851 C C . GLU A 1 240 ? -9.335 -1.826 26.799 1.00 85.06 240 GLU A C 1
ATOM 1853 O O . GLU A 1 240 ? -9.676 -2.187 27.927 1.00 85.06 240 GLU A O 1
ATOM 1858 N N . GLN A 1 241 ? -9.263 -2.684 25.780 1.00 84.31 241 GLN A N 1
ATOM 1859 C CA . GLN A 1 241 ? -9.640 -4.093 25.909 1.00 84.31 241 GLN A CA 1
ATOM 1860 C C . GLN A 1 241 ? -8.638 -4.893 26.741 1.00 84.31 241 GLN A C 1
ATOM 1862 O O . GLN A 1 241 ? -9.042 -5.741 27.540 1.00 84.31 241 GLN A O 1
ATOM 1867 N N . LEU A 1 242 ? -7.342 -4.594 26.623 1.00 86.81 242 LEU A N 1
ATOM 1868 C CA . LEU A 1 242 ? -6.306 -5.184 27.465 1.00 86.81 242 LEU A CA 1
ATOM 1869 C C . LEU A 1 242 ? -6.568 -4.860 28.941 1.00 86.81 242 LEU A C 1
ATOM 1871 O O . LEU A 1 242 ? -6.590 -5.764 29.779 1.00 86.81 242 LEU A O 1
ATOM 1875 N N . PHE A 1 243 ? -6.845 -3.594 29.264 1.00 85.56 243 PHE A N 1
ATOM 1876 C CA . PHE A 1 243 ? -7.185 -3.193 30.629 1.00 85.56 243 PHE A CA 1
ATOM 1877 C C . PHE A 1 243 ? -8.517 -3.779 31.103 1.00 85.56 243 PHE A C 1
ATOM 1879 O O . PHE A 1 243 ? -8.597 -4.222 32.247 1.00 85.56 243 PHE A O 1
ATOM 1886 N N . ALA A 1 244 ? -9.532 -3.874 30.241 1.00 81.25 244 ALA A N 1
ATOM 1887 C CA . ALA A 1 244 ? -10.797 -4.535 30.565 1.00 81.25 244 ALA A CA 1
ATOM 1888 C C . ALA A 1 244 ? -10.608 -6.028 30.881 1.00 81.25 244 ALA A C 1
ATOM 1890 O O . ALA A 1 244 ? -11.202 -6.547 31.830 1.00 81.25 244 ALA A O 1
ATOM 1891 N N . PHE A 1 245 ? -9.739 -6.719 30.140 1.00 82.88 245 PHE A N 1
ATOM 1892 C CA . PHE A 1 245 ? -9.401 -8.111 30.415 1.00 82.88 245 PHE A CA 1
ATOM 1893 C C . PHE A 1 245 ? -8.612 -8.255 31.721 1.00 82.88 245 PHE A C 1
ATOM 1895 O O . PHE A 1 245 ? -8.945 -9.103 32.553 1.00 82.88 245 PHE A O 1
ATOM 1902 N N . MET A 1 246 ? -7.607 -7.402 31.941 1.00 85.06 246 MET A N 1
ATOM 1903 C CA . MET A 1 246 ? -6.805 -7.401 33.168 1.00 85.06 246 MET A CA 1
ATOM 1904 C C . MET A 1 246 ? -7.620 -7.014 34.406 1.00 85.06 246 MET A C 1
ATOM 1906 O O . MET A 1 246 ? -7.358 -7.544 35.486 1.00 85.06 246 MET A O 1
ATOM 1910 N N . ALA A 1 247 ? -8.650 -6.174 34.268 1.00 80.69 247 ALA A N 1
ATOM 1911 C CA . ALA A 1 247 ? -9.560 -5.795 35.351 1.00 80.69 247 ALA A CA 1
ATOM 1912 C C . ALA A 1 247 ? -10.314 -6.994 35.959 1.00 80.69 247 ALA A C 1
ATOM 1914 O O . ALA A 1 247 ? -10.813 -6.910 37.081 1.00 80.69 247 ALA A O 1
ATOM 1915 N N . ASN A 1 248 ? -10.363 -8.137 35.261 1.00 76.38 248 ASN A N 1
ATOM 1916 C CA . ASN A 1 248 ? -10.881 -9.392 35.816 1.00 76.38 248 ASN A CA 1
ATOM 1917 C C . ASN A 1 248 ? -9.990 -9.989 36.903 1.00 76.38 248 ASN A C 1
ATOM 1919 O O . ASN A 1 248 ? -10.484 -10.712 37.764 1.00 76.38 248 ASN A O 1
ATOM 1923 N N . LYS A 1 249 ? -8.681 -9.745 36.811 1.00 81.94 249 LYS A N 1
ATOM 1924 C CA . LYS A 1 249 ? -7.660 -10.359 37.665 1.00 81.94 249 LYS A CA 1
ATOM 1925 C C . LYS A 1 249 ? -6.987 -9.348 38.592 1.00 81.94 249 LYS A C 1
ATOM 1927 O O . LYS A 1 249 ? -6.422 -9.743 39.603 1.00 81.94 249 LYS A O 1
ATOM 1932 N N . SER A 1 250 ? -7.043 -8.058 38.263 1.00 81.62 250 SER A N 1
ATOM 1933 C CA . SER A 1 250 ? -6.335 -6.998 38.976 1.00 81.62 250 SER A CA 1
ATOM 1934 C C . SER A 1 250 ? -7.230 -5.792 39.248 1.00 81.62 250 SER A C 1
ATOM 1936 O O . SER A 1 250 ? -7.745 -5.150 38.332 1.00 81.62 250 SER A O 1
ATOM 1938 N N . LYS A 1 251 ? -7.337 -5.434 40.532 1.00 81.00 251 LYS A N 1
ATOM 1939 C CA . LYS A 1 251 ? -7.997 -4.207 41.004 1.00 81.00 251 LYS A CA 1
ATOM 1940 C C . LYS A 1 251 ? -7.319 -2.946 40.457 1.00 81.00 251 LYS A C 1
ATOM 1942 O O . LYS A 1 251 ? -7.996 -1.980 40.121 1.00 81.00 251 LYS A O 1
ATOM 1947 N N . ALA A 1 252 ? -5.990 -2.972 40.329 1.00 83.25 252 ALA A N 1
ATOM 1948 C CA . ALA A 1 252 ? -5.223 -1.862 39.769 1.00 83.25 252 ALA A CA 1
ATOM 1949 C C . ALA A 1 252 ? -5.559 -1.645 38.286 1.00 83.25 252 ALA A C 1
ATOM 1951 O O . ALA A 1 252 ? -5.777 -0.513 37.868 1.00 83.25 252 ALA A O 1
ATOM 1952 N N . ALA A 1 253 ? -5.692 -2.726 37.508 1.00 84.31 253 ALA A N 1
ATOM 1953 C CA . ALA A 1 253 ? -6.102 -2.633 36.108 1.00 84.31 253 ALA A CA 1
ATOM 1954 C C . ALA A 1 253 ? -7.538 -2.103 35.954 1.00 84.31 253 ALA A C 1
ATOM 1956 O O . ALA A 1 253 ? -7.790 -1.283 35.076 1.00 84.31 253 ALA A O 1
ATOM 1957 N N . GLY A 1 254 ? -8.460 -2.511 36.836 1.00 82.19 254 GLY A N 1
ATOM 1958 C CA . GLY A 1 254 ? -9.817 -1.958 36.884 1.00 82.19 254 GLY A CA 1
ATOM 1959 C C . GLY A 1 254 ? -9.841 -0.458 37.186 1.00 82.19 254 GLY A C 1
ATOM 1960 O O . GLY A 1 254 ? -10.557 0.290 36.525 1.00 82.19 254 GLY A O 1
ATOM 1961 N N . TYR A 1 255 ? -9.012 0.003 38.127 1.00 82.56 255 TYR A N 1
ATOM 1962 C CA . TYR A 1 255 ? -8.877 1.427 38.441 1.00 82.56 255 TYR A CA 1
ATOM 1963 C C . TYR A 1 255 ? -8.292 2.235 37.273 1.00 82.56 255 TYR A C 1
ATOM 1965 O O . TYR A 1 255 ? -8.833 3.283 36.923 1.00 82.56 255 TYR A O 1
ATOM 1973 N N . ILE A 1 256 ? -7.230 1.733 36.633 1.00 85.94 256 ILE A N 1
ATOM 1974 C CA . ILE A 1 256 ? -6.638 2.373 35.449 1.00 85.94 256 ILE A CA 1
ATOM 1975 C C . ILE A 1 256 ? -7.673 2.462 34.327 1.00 85.94 256 ILE A C 1
ATOM 1977 O O . ILE A 1 256 ? -7.848 3.534 33.755 1.00 85.94 256 ILE A O 1
ATOM 1981 N N . LEU A 1 257 ? -8.418 1.383 34.066 1.00 85.25 257 LEU A N 1
ATOM 1982 C CA . LEU A 1 257 ? -9.480 1.375 33.063 1.00 85.25 257 LEU A CA 1
ATOM 1983 C C . LEU A 1 257 ? -10.505 2.484 33.319 1.00 85.25 257 LEU A C 1
ATOM 1985 O O . LEU A 1 257 ? -10.808 3.243 32.404 1.00 85.25 257 LEU A O 1
ATOM 1989 N N . ILE A 1 258 ? -11.001 2.605 34.556 1.00 83.88 258 ILE A N 1
ATOM 1990 C CA . ILE A 1 258 ? -11.953 3.650 34.964 1.00 83.88 258 ILE A CA 1
ATOM 1991 C C . ILE A 1 258 ? -11.371 5.047 34.710 1.00 83.88 258 ILE A C 1
ATOM 1993 O O . ILE A 1 258 ? -12.033 5.880 34.093 1.00 83.88 258 ILE A O 1
ATOM 1997 N N . LYS A 1 259 ? -10.124 5.297 35.128 1.00 85.69 259 LYS A N 1
ATOM 1998 C CA . LYS A 1 259 ? -9.454 6.593 34.9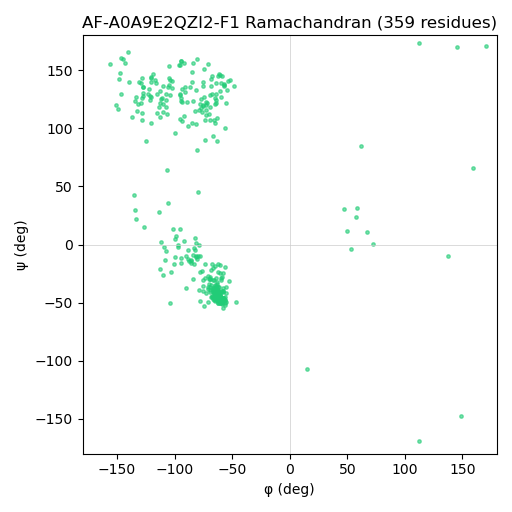38 1.00 85.69 259 LYS A CA 1
ATOM 1999 C C . LYS A 1 259 ? -9.163 6.918 33.473 1.00 85.69 259 LYS A C 1
ATOM 2001 O O . LYS A 1 259 ? -9.166 8.090 33.107 1.00 85.69 259 LYS A O 1
ATOM 2006 N N . MET A 1 260 ? -8.937 5.907 32.635 1.00 86.44 260 MET A N 1
ATOM 2007 C CA . MET A 1 260 ? -8.674 6.085 31.207 1.00 86.44 260 MET A CA 1
ATOM 2008 C C . MET A 1 260 ? -9.940 6.355 30.390 1.00 86.44 260 MET A C 1
ATOM 2010 O O . MET A 1 260 ? -9.827 6.988 29.349 1.00 86.44 260 MET A O 1
ATOM 2014 N N . GLN A 1 261 ? -11.132 5.950 30.849 1.00 85.19 261 GLN A N 1
ATOM 2015 C CA . GLN A 1 261 ? -12.401 6.116 30.118 1.00 85.19 261 GLN A CA 1
ATOM 2016 C C . GLN A 1 261 ? -12.653 7.516 29.518 1.00 85.19 261 GLN A C 1
ATOM 2018 O O . GLN A 1 261 ? -13.031 7.593 28.349 1.00 85.19 261 GLN A O 1
ATOM 2023 N N . PRO A 1 262 ? -12.505 8.640 30.251 1.00 85.50 262 PRO A N 1
ATOM 2024 C CA . PRO A 1 262 ? -12.726 9.960 29.658 1.00 85.50 262 PRO A CA 1
ATOM 2025 C C . PRO A 1 262 ? -11.728 10.262 28.534 1.00 85.50 262 PRO A C 1
ATOM 2027 O O . PRO A 1 262 ? -12.118 10.809 27.506 1.00 85.50 262 PRO A O 1
ATOM 2030 N N . PHE A 1 263 ? -10.466 9.858 28.699 1.00 87.19 263 PHE A N 1
ATOM 2031 C CA . PHE A 1 263 ? -9.425 10.054 27.695 1.00 87.19 263 PHE A CA 1
ATOM 2032 C C . PHE A 1 263 ? -9.647 9.138 26.486 1.00 87.19 263 PHE A C 1
ATOM 2034 O O . PHE A 1 263 ? -9.704 9.624 25.361 1.00 87.19 263 PHE A O 1
ATOM 2041 N N . SER A 1 264 ? -9.869 7.835 26.695 1.00 88.00 264 SER A N 1
ATOM 2042 C CA . SER A 1 264 ? -10.065 6.873 25.603 1.00 88.00 264 SER A CA 1
ATOM 2043 C C . SER A 1 264 ? -11.236 7.270 24.709 1.00 88.00 264 SER A C 1
ATOM 2045 O O . SER A 1 264 ? -11.095 7.241 23.491 1.00 88.00 264 SER A O 1
ATOM 2047 N N . LYS A 1 265 ? -12.341 7.768 25.278 1.00 87.00 265 LYS A N 1
ATOM 2048 C CA . LYS A 1 265 ? -13.476 8.296 24.505 1.00 87.00 265 LYS A CA 1
ATOM 2049 C C . LYS A 1 265 ? -13.094 9.440 23.585 1.00 87.00 265 LYS A C 1
ATOM 2051 O O . LYS A 1 265 ? -13.456 9.400 22.414 1.00 87.00 265 LYS A O 1
ATOM 2056 N N . VAL A 1 266 ? -12.412 10.462 24.106 1.00 89.38 266 VAL A N 1
ATOM 2057 C CA . VAL A 1 266 ? -12.040 11.640 23.308 1.00 89.38 266 VAL A CA 1
ATOM 2058 C C . VAL A 1 266 ? -11.233 11.198 22.098 1.00 89.38 266 VAL A C 1
ATOM 2060 O O . VAL A 1 266 ? -11.534 11.607 20.978 1.00 89.38 266 VAL A O 1
ATOM 2063 N N . PHE A 1 267 ? -10.268 10.303 22.292 1.00 89.94 267 PHE A N 1
ATOM 2064 C CA . PHE A 1 267 ? -9.450 9.829 21.188 1.00 89.94 267 PHE A CA 1
ATOM 2065 C C . PHE A 1 267 ? -10.159 8.825 20.268 1.00 89.94 267 PHE A C 1
ATOM 2067 O O . PHE A 1 267 ? -9.939 8.889 19.064 1.00 89.94 267 PHE A O 1
ATOM 2074 N N . ILE A 1 268 ? -11.023 7.939 20.779 1.00 89.44 268 ILE A N 1
ATOM 2075 C CA . ILE A 1 268 ? -11.845 7.042 19.947 1.00 89.44 268 ILE A CA 1
ATOM 2076 C C . ILE A 1 268 ? -12.738 7.873 19.027 1.00 89.44 268 ILE A C 1
ATOM 2078 O O . ILE A 1 268 ? -12.761 7.633 17.825 1.00 89.44 268 ILE A O 1
ATOM 2082 N N . TRP A 1 269 ? -13.438 8.873 19.565 1.00 91.31 269 TRP A N 1
ATOM 2083 C CA . TRP A 1 269 ? -14.332 9.724 18.779 1.00 91.31 269 TRP A CA 1
ATOM 2084 C C . TRP A 1 269 ? -13.572 10.626 17.811 1.00 91.31 269 TRP A C 1
ATOM 2086 O O . TRP A 1 269 ? -13.994 10.766 16.666 1.00 91.31 269 TRP A O 1
ATOM 2096 N N . SER A 1 270 ? -12.430 11.176 18.228 1.00 90.56 270 SER A N 1
ATOM 2097 C CA . SER A 1 270 ? -11.567 11.970 17.345 1.00 90.56 270 SER A CA 1
ATOM 2098 C C . SER A 1 270 ? -10.987 11.113 16.219 1.00 90.56 270 SER A C 1
ATOM 2100 O O . SER A 1 270 ? -11.053 11.501 15.058 1.00 90.56 270 SER A O 1
ATOM 2102 N N 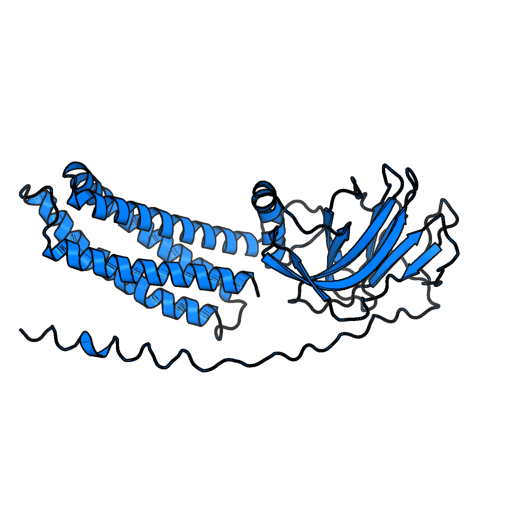. GLY A 1 271 ? -10.479 9.918 16.537 1.00 90.62 271 GLY A N 1
ATOM 2103 C CA . GLY A 1 271 ? -9.972 8.957 15.560 1.00 90.62 271 GLY A CA 1
ATOM 2104 C C . GLY A 1 271 ? -11.060 8.506 14.591 1.00 90.62 271 GLY A C 1
ATOM 2105 O O . GLY A 1 271 ? -10.840 8.510 13.388 1.00 90.62 271 GLY A O 1
ATOM 2106 N N . LEU A 1 272 ? -12.261 8.209 15.088 1.00 90.38 272 LEU A N 1
ATOM 2107 C CA . LEU A 1 272 ? -13.394 7.801 14.261 1.00 90.38 272 LEU A CA 1
ATOM 2108 C C . LEU A 1 272 ? -13.883 8.933 13.343 1.00 90.38 272 LEU A C 1
ATOM 2110 O O . LEU A 1 272 ? -14.168 8.686 12.173 1.00 90.38 272 LEU A O 1
ATOM 2114 N N . ALA A 1 273 ? -13.941 10.171 13.841 1.00 91.44 273 ALA A N 1
ATOM 2115 C CA . ALA A 1 273 ? -14.306 11.339 13.043 1.00 91.44 273 ALA A CA 1
ATOM 2116 C C . ALA A 1 273 ? -13.269 11.627 11.948 1.00 91.44 273 ALA A C 1
ATOM 2118 O O . ALA A 1 273 ? -13.637 11.803 10.787 1.00 91.44 273 ALA A O 1
ATOM 2119 N N . LEU A 1 274 ? -11.975 11.618 12.294 1.00 92.25 274 LEU A N 1
ATOM 2120 C CA . LEU A 1 274 ? -10.890 11.773 11.323 1.00 92.25 274 LEU A CA 1
ATOM 2121 C C . LEU A 1 274 ? -10.936 10.652 10.283 1.00 92.25 274 LEU A C 1
ATOM 2123 O O . LEU A 1 274 ? -10.900 10.931 9.088 1.00 92.25 274 LEU A O 1
ATOM 2127 N N . MET A 1 275 ? -11.103 9.403 10.717 1.00 90.44 275 MET A N 1
ATOM 2128 C CA . MET A 1 275 ? -11.213 8.259 9.820 1.00 90.44 275 MET A CA 1
ATOM 2129 C C . MET A 1 275 ? -12.379 8.429 8.849 1.00 90.44 275 MET A C 1
ATOM 2131 O O . MET A 1 275 ? -12.186 8.238 7.653 1.00 90.44 275 MET A O 1
ATOM 2135 N N . ALA A 1 276 ? -13.558 8.842 9.319 1.00 89.81 276 ALA A N 1
ATOM 2136 C CA . ALA A 1 276 ? -14.713 9.077 8.457 1.00 89.81 276 ALA A CA 1
ATOM 2137 C C . ALA A 1 276 ? -14.460 10.198 7.433 1.00 89.81 276 ALA A C 1
ATOM 2139 O O . ALA A 1 276 ? -14.714 10.004 6.245 1.00 89.81 276 ALA A O 1
ATOM 2140 N N . ILE A 1 277 ? -13.913 11.342 7.867 1.00 92.00 277 ILE A N 1
ATOM 2141 C CA . ILE A 1 277 ? -13.615 12.487 6.990 1.00 92.00 277 ILE A CA 1
ATOM 2142 C C . ILE A 1 277 ? -12.580 12.102 5.931 1.00 92.00 277 ILE A C 1
ATOM 2144 O O . ILE A 1 277 ? -12.795 12.337 4.743 1.00 92.00 277 ILE A O 1
ATOM 2148 N N . PHE A 1 278 ? -11.463 11.501 6.337 1.00 90.44 278 PHE A N 1
ATOM 2149 C CA . PHE A 1 278 ? -10.378 11.178 5.415 1.00 90.44 278 PHE A CA 1
ATOM 2150 C C . PHE A 1 278 ? -10.690 9.971 4.533 1.00 90.44 278 PHE A C 1
ATOM 2152 O O . PHE A 1 278 ? -10.294 9.989 3.373 1.00 90.44 278 PHE A O 1
ATOM 2159 N N . SER A 1 279 ? -11.477 8.999 5.009 1.00 87.19 279 SER A N 1
ATOM 2160 C CA . SER A 1 279 ? -12.003 7.925 4.151 1.00 87.19 279 SER A CA 1
ATOM 2161 C C . SER A 1 279 ? -12.961 8.489 3.104 1.00 87.19 279 SER A C 1
ATOM 2163 O O . SER A 1 279 ? -12.839 8.154 1.934 1.00 87.19 279 SER A O 1
ATOM 2165 N N . TYR A 1 280 ? -13.867 9.398 3.486 1.00 88.62 280 TYR A N 1
ATOM 2166 C CA . TYR A 1 280 ? -14.735 10.084 2.525 1.00 88.62 280 TYR A CA 1
ATOM 2167 C C . TYR A 1 280 ? -13.913 10.853 1.487 1.00 88.62 280 TYR A C 1
ATOM 2169 O O . TYR A 1 280 ? -14.130 10.696 0.293 1.00 88.62 280 TYR A O 1
ATOM 2177 N N . LEU A 1 281 ? -12.933 11.654 1.917 1.00 87.56 281 LEU A N 1
ATOM 2178 C CA . LEU A 1 281 ? -12.083 12.418 1.001 1.00 87.56 281 LEU A CA 1
ATOM 2179 C C . LEU A 1 281 ? -11.216 11.539 0.095 1.00 87.56 281 LEU A C 1
ATOM 2181 O O . LEU A 1 281 ? -10.847 11.998 -0.989 1.00 87.56 281 LEU A O 1
ATOM 2185 N N . PHE A 1 282 ? -10.844 10.347 0.559 1.00 84.31 282 PHE A N 1
ATOM 2186 C CA . PHE A 1 282 ? -10.076 9.364 -0.196 1.00 84.31 282 PHE A CA 1
ATOM 2187 C C . PHE A 1 282 ? -10.956 8.692 -1.256 1.00 84.31 282 PHE A C 1
ATOM 2189 O O . PHE A 1 282 ? -10.642 8.791 -2.433 1.00 84.31 282 PHE A O 1
ATOM 2196 N N . PHE A 1 283 ? -12.107 8.144 -0.859 1.00 83.88 283 PHE A N 1
ATOM 2197 C CA . PHE A 1 283 ? -13.012 7.414 -1.753 1.00 83.88 283 PHE A CA 1
ATOM 2198 C C . PHE A 1 283 ? -13.961 8.294 -2.576 1.00 83.88 283 PHE A C 1
ATOM 2200 O O . PHE A 1 283 ? -14.708 7.768 -3.391 1.00 83.88 283 PHE A O 1
ATOM 2207 N N . ARG A 1 284 ? -13.990 9.622 -2.382 1.00 83.25 284 ARG A N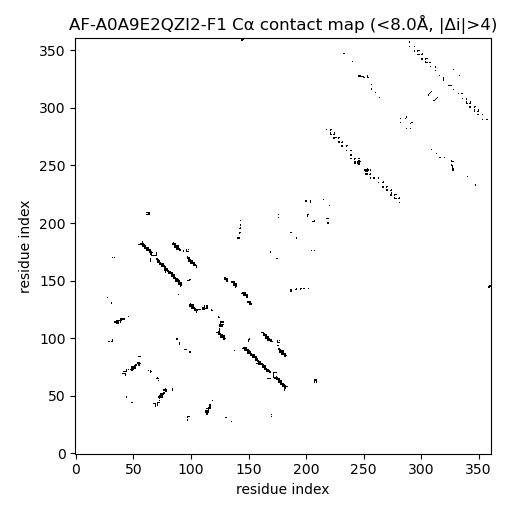 1
ATOM 2208 C CA . ARG A 1 284 ? -14.896 10.511 -3.144 1.00 83.25 284 ARG A CA 1
ATOM 2209 C C . ARG A 1 284 ? -14.659 10.452 -4.656 1.00 83.25 284 ARG A C 1
ATOM 2211 O O . ARG A 1 284 ? -15.561 10.788 -5.416 1.00 83.25 284 ARG A O 1
ATOM 2218 N N . ASP A 1 285 ? -13.418 10.151 -5.042 1.00 77.06 285 ASP A N 1
ATOM 2219 C CA . ASP A 1 285 ? -12.973 10.117 -6.430 1.00 77.06 285 ASP A CA 1
ATOM 2220 C C . ASP A 1 285 ? -13.222 8.706 -7.033 1.00 77.06 285 ASP A C 1
ATOM 2222 O O . ASP A 1 285 ? -13.217 8.551 -8.252 1.00 77.06 285 ASP A O 1
ATOM 2226 N N . ASP A 1 286 ? -13.540 7.710 -6.190 1.00 74.38 286 ASP A N 1
ATOM 2227 C CA . ASP A 1 286 ? -13.936 6.355 -6.580 1.00 74.38 286 ASP A CA 1
ATOM 2228 C C . ASP A 1 286 ? -15.463 6.212 -6.662 1.00 74.38 286 ASP A C 1
ATOM 2230 O O . ASP A 1 286 ? -16.235 6.941 -6.030 1.00 74.38 286 ASP A O 1
ATOM 2234 N N . SER A 1 287 ? -15.945 5.218 -7.413 1.00 75.19 287 SER A N 1
ATOM 2235 C CA . SER A 1 287 ? -17.372 4.900 -7.408 1.00 75.19 287 SER A CA 1
ATOM 2236 C C . SER A 1 287 ? -17.800 4.406 -6.024 1.00 75.19 287 SER A C 1
ATOM 2238 O O . SER A 1 287 ? -17.278 3.409 -5.524 1.00 75.19 287 SER A O 1
ATOM 2240 N N . TRP A 1 288 ? -18.828 5.034 -5.440 1.00 77.75 288 TRP A N 1
ATOM 2241 C CA . TRP A 1 288 ? -19.427 4.572 -4.180 1.00 77.75 288 TRP A CA 1
ATOM 2242 C C . TRP A 1 288 ? -19.837 3.098 -4.237 1.00 77.75 288 TRP A C 1
ATOM 2244 O O . TRP A 1 288 ? -19.762 2.403 -3.234 1.00 77.75 288 TRP A O 1
ATOM 2254 N N . LEU A 1 289 ? -20.229 2.598 -5.409 1.00 80.44 289 LEU A N 1
ATOM 2255 C CA . LEU A 1 289 ? -20.526 1.188 -5.634 1.00 80.44 289 LEU A CA 1
ATOM 2256 C C . LEU A 1 289 ? -19.215 0.379 -5.673 1.00 80.44 289 LEU A C 1
ATOM 2258 O O . LEU A 1 289 ? -18.457 0.476 -6.632 1.00 80.44 289 LEU A O 1
ATOM 2262 N N . GLY A 1 290 ? -18.938 -0.410 -4.629 1.00 81.50 290 GLY A N 1
ATOM 2263 C CA . GLY A 1 290 ? -17.733 -1.243 -4.546 1.00 81.50 290 GLY A CA 1
ATOM 2264 C C . GLY A 1 290 ? -17.223 -1.451 -3.119 1.00 81.50 290 GLY A C 1
ATOM 2265 O O . GLY A 1 290 ? -18.002 -1.486 -2.164 1.00 81.50 290 GLY A O 1
ATOM 2266 N N . ILE A 1 291 ? -15.898 -1.575 -2.971 1.00 84.19 291 ILE A N 1
ATOM 2267 C CA . ILE A 1 291 ? -15.224 -1.709 -1.667 1.00 84.19 291 ILE A CA 1
ATOM 2268 C C . ILE A 1 291 ? -15.575 -0.557 -0.705 1.00 84.19 291 ILE A C 1
ATOM 2270 O O . ILE A 1 291 ? -15.874 -0.864 0.453 1.00 84.19 291 ILE A O 1
ATOM 2274 N N . PRO A 1 292 ? -15.643 0.724 -1.135 1.00 84.50 292 PRO A N 1
ATOM 2275 C CA . PRO A 1 292 ? -15.992 1.825 -0.234 1.00 84.50 292 PRO A CA 1
ATOM 2276 C C . PRO A 1 292 ? -17.361 1.643 0.438 1.00 84.50 292 PRO A C 1
ATOM 2278 O O . PRO A 1 292 ? -17.499 1.852 1.644 1.00 84.50 292 PRO A O 1
ATOM 2281 N N . PHE A 1 293 ? -18.369 1.172 -0.307 1.00 86.56 293 PHE A N 1
ATOM 2282 C CA . PHE A 1 293 ? -19.695 0.879 0.245 1.00 86.56 293 PHE A CA 1
ATOM 2283 C C . PHE A 1 293 ? -19.674 -0.275 1.248 1.00 86.56 293 PHE A C 1
ATOM 2285 O O . PHE A 1 293 ? -20.290 -0.177 2.309 1.00 86.56 293 PHE A O 1
ATOM 2292 N N . VAL A 1 294 ? -18.936 -1.351 0.963 1.00 88.19 294 VAL A N 1
ATOM 2293 C CA . VAL A 1 294 ? -18.804 -2.473 1.906 1.00 88.19 294 VAL A CA 1
ATOM 2294 C C . VAL A 1 294 ? -18.091 -2.026 3.185 1.00 88.19 294 VAL A C 1
ATOM 2296 O O . VAL A 1 294 ? -18.552 -2.341 4.281 1.00 88.19 294 VAL A O 1
ATOM 2299 N N . MET A 1 295 ? -17.023 -1.231 3.072 1.00 86.75 295 MET A N 1
ATOM 2300 C CA . MET A 1 295 ? -16.339 -0.648 4.230 1.00 86.75 295 MET A CA 1
ATOM 2301 C C . MET A 1 295 ? -17.274 0.239 5.058 1.00 86.75 295 MET A C 1
ATOM 2303 O O . MET A 1 295 ? -17.270 0.147 6.285 1.00 86.75 295 MET A O 1
ATOM 2307 N N . PHE A 1 296 ? -18.125 1.038 4.408 1.00 88.38 296 PHE A N 1
ATOM 2308 C CA . PHE A 1 296 ? -19.147 1.832 5.089 1.00 88.38 296 PHE A CA 1
ATOM 2309 C C . PHE A 1 296 ? -20.160 0.954 5.842 1.00 88.38 296 PHE A C 1
ATOM 2311 O O . PHE A 1 296 ? -20.468 1.231 7.001 1.00 88.38 296 PHE A O 1
ATOM 2318 N N . LEU A 1 297 ? -20.629 -0.147 5.245 1.00 90.25 297 LEU A N 1
ATOM 2319 C CA . LEU A 1 297 ? -21.530 -1.087 5.923 1.00 90.25 297 LEU A CA 1
ATOM 2320 C C . LEU A 1 297 ? -20.885 -1.740 7.152 1.00 90.25 297 LEU A C 1
ATOM 2322 O O . LEU A 1 297 ? -21.553 -1.896 8.172 1.00 90.25 297 LEU A O 1
ATOM 2326 N N . VAL A 1 298 ? -19.596 -2.085 7.084 1.00 89.62 298 VAL A N 1
ATOM 2327 C CA . VAL A 1 298 ? -18.824 -2.627 8.221 1.00 89.62 298 VAL A CA 1
ATOM 2328 C C . VAL A 1 298 ? -18.556 -1.557 9.288 1.00 89.62 298 VAL A C 1
ATOM 2330 O O . VAL A 1 298 ? -18.447 -1.861 10.477 1.00 89.62 298 VAL A O 1
ATOM 2333 N N . PHE A 1 299 ? -18.504 -0.286 8.900 1.00 88.62 299 PHE A N 1
ATOM 2334 C CA . PHE A 1 299 ? -18.328 0.826 9.828 1.00 88.62 299 PHE A CA 1
ATOM 2335 C C . PHE A 1 299 ? -19.559 1.059 10.725 1.00 88.62 299 PHE A C 1
ATOM 2337 O O . PHE A 1 299 ? -19.414 1.465 11.877 1.00 88.62 299 PHE A O 1
ATOM 2344 N N . ILE A 1 300 ? -20.770 0.743 10.252 1.00 91.44 300 ILE A N 1
ATOM 2345 C CA . ILE A 1 300 ? -22.020 0.878 11.026 1.00 91.44 300 ILE A CA 1
ATOM 2346 C C . ILE A 1 300 ? -22.010 0.062 12.338 1.00 91.44 300 ILE A C 1
ATOM 2348 O O . ILE A 1 300 ? -22.234 0.655 13.397 1.00 91.44 300 ILE A O 1
ATOM 2352 N N . PRO A 1 301 ? -21.757 -1.266 12.348 1.00 91.25 301 PRO A N 1
ATOM 2353 C CA . PRO A 1 301 ? -21.717 -2.039 13.589 1.00 91.25 301 PRO A CA 1
ATOM 2354 C C . PRO A 1 301 ? -20.589 -1.590 14.526 1.00 91.25 301 PRO A C 1
ATOM 2356 O O . PRO A 1 301 ? -20.787 -1.596 15.744 1.00 91.25 301 PRO A O 1
ATOM 2359 N N . LEU A 1 302 ? -19.450 -1.131 13.989 1.00 90.06 302 LEU A N 1
ATOM 2360 C CA . LEU A 1 302 ? -18.388 -0.520 14.791 1.00 90.06 302 LEU A CA 1
ATOM 2361 C C . LEU A 1 302 ? -18.900 0.731 15.513 1.00 90.06 302 LEU A C 1
ATOM 2363 O O . LEU A 1 302 ? -18.770 0.831 16.734 1.00 90.06 302 LEU A O 1
ATOM 2367 N N . LEU A 1 303 ? -19.538 1.647 14.781 1.00 91.12 303 LEU A N 1
ATOM 2368 C CA . LEU A 1 303 ? -20.103 2.879 15.327 1.00 91.12 303 LEU A CA 1
ATOM 2369 C C . LEU A 1 303 ? -21.154 2.591 16.408 1.00 91.12 303 LEU A C 1
ATOM 2371 O O . LEU A 1 303 ? -21.103 3.175 17.490 1.00 91.12 303 LEU A O 1
ATOM 2375 N N . ILE A 1 304 ? -22.073 1.654 16.156 1.00 91.62 304 ILE A N 1
ATOM 2376 C CA . ILE A 1 304 ? -23.103 1.247 17.125 1.00 91.62 304 ILE A CA 1
ATOM 2377 C C . ILE A 1 304 ? -22.461 0.661 18.389 1.00 91.62 304 ILE A C 1
ATOM 2379 O O . ILE A 1 304 ? -22.880 0.983 19.504 1.00 91.62 304 ILE A O 1
ATOM 2383 N N . SER A 1 305 ? -21.431 -0.175 18.238 1.00 91.06 305 SER A N 1
ATOM 2384 C CA . SER A 1 305 ? -20.712 -0.762 19.372 1.00 91.06 305 SER A CA 1
ATOM 2385 C C . SER A 1 305 ? -20.009 0.308 20.217 1.00 91.06 305 SER A C 1
ATOM 2387 O O . SER A 1 305 ? -20.130 0.307 21.443 1.00 91.06 305 SER A O 1
ATOM 2389 N N . LEU A 1 306 ? -19.344 1.276 19.580 1.00 88.75 306 LEU A N 1
ATOM 2390 C CA . LEU A 1 306 ? -18.663 2.379 20.268 1.00 88.75 306 LEU A CA 1
ATOM 2391 C C . LEU A 1 306 ? -19.650 3.352 20.935 1.00 88.75 306 LEU A C 1
ATOM 2393 O O . LEU A 1 306 ? -19.405 3.818 22.054 1.00 88.75 306 LEU A O 1
ATOM 2397 N N . LEU A 1 307 ? -20.807 3.607 20.315 1.00 90.94 307 LEU A N 1
ATOM 2398 C CA . LEU A 1 307 ? -21.916 4.340 20.938 1.00 90.94 307 LEU A CA 1
ATOM 2399 C C . LEU A 1 307 ? -22.427 3.615 22.184 1.00 90.94 307 LEU A C 1
ATOM 2401 O O . LEU A 1 307 ? -22.602 4.236 23.233 1.00 90.94 307 LEU A O 1
ATOM 2405 N N . TYR A 1 308 ? -22.617 2.296 22.103 1.00 90.81 308 TYR A N 1
ATOM 2406 C CA . TYR A 1 308 ? -23.034 1.486 23.244 1.00 90.81 308 TYR A CA 1
ATOM 2407 C C . TYR A 1 308 ? -22.015 1.542 24.393 1.00 90.81 308 TYR A C 1
ATOM 2409 O O . TYR A 1 308 ? -22.403 1.717 25.553 1.00 90.81 308 TYR A O 1
ATOM 2417 N N . GLN A 1 309 ? -20.716 1.465 24.089 1.00 86.38 309 GLN A N 1
ATOM 2418 C CA . GLN A 1 309 ? -19.655 1.642 25.087 1.00 86.38 309 GLN A CA 1
ATOM 2419 C C . GLN A 1 309 ? -19.720 3.025 25.736 1.00 86.38 309 GLN A C 1
ATOM 2421 O O . GLN A 1 309 ? -19.724 3.137 26.964 1.00 86.38 309 GLN A O 1
ATOM 2426 N N . THR A 1 310 ? -19.851 4.071 24.920 1.00 87.50 310 THR A N 1
ATOM 2427 C CA . THR A 1 310 ? -19.828 5.466 25.371 1.00 87.50 310 THR A CA 1
ATOM 2428 C C . THR A 1 310 ? -21.038 5.823 26.236 1.00 87.50 310 THR A C 1
ATOM 2430 O O . THR A 1 310 ? -20.864 6.434 27.293 1.00 87.50 310 THR A O 1
ATOM 2433 N N . ILE A 1 311 ? -22.245 5.441 25.803 1.00 89.62 311 ILE A N 1
ATOM 2434 C CA . ILE A 1 311 ? -23.525 5.862 26.398 1.00 89.62 311 ILE A CA 1
ATOM 2435 C C . ILE A 1 311 ? -23.980 4.905 27.504 1.00 89.62 311 ILE A C 1
ATOM 2437 O O . ILE A 1 311 ? -24.543 5.341 28.505 1.00 89.62 311 ILE A O 1
ATOM 2441 N N . VAL A 1 312 ? -23.763 3.593 27.351 1.00 89.50 312 VAL A N 1
ATOM 2442 C CA . VAL A 1 312 ? -24.332 2.591 28.267 1.00 89.50 312 VAL A CA 1
ATOM 2443 C C . VAL A 1 312 ? -23.295 2.033 29.230 1.00 89.50 312 VAL A C 1
ATOM 2445 O O . VAL A 1 312 ? -23.567 1.963 30.429 1.00 89.50 312 VAL A O 1
ATOM 2448 N N . LEU A 1 313 ? -22.136 1.588 28.738 1.00 85.81 313 LEU A N 1
ATOM 2449 C CA . LEU A 1 313 ? -21.151 0.904 29.584 1.00 85.81 313 LEU A CA 1
ATOM 2450 C C . LEU A 1 313 ? -20.352 1.885 30.429 1.00 85.81 313 LEU A C 1
ATOM 2452 O O . LEU A 1 313 ? -20.266 1.716 31.644 1.00 85.81 313 LEU A O 1
ATOM 2456 N N . SER A 1 314 ? -19.825 2.932 29.810 1.00 85.00 314 SER A N 1
ATOM 2457 C CA . SER A 1 314 ? -18.912 3.841 30.481 1.00 85.00 314 SER A CA 1
ATOM 2458 C C . SER A 1 314 ? -19.526 4.577 31.683 1.00 85.00 314 SER A C 1
ATOM 2460 O O . SER A 1 314 ? -18.897 4.574 32.741 1.00 85.00 314 SER A O 1
ATOM 2462 N N . PRO A 1 315 ? -20.765 5.115 31.633 1.00 85.25 315 PRO A N 1
ATOM 2463 C CA . PRO A 1 315 ? -21.370 5.737 32.814 1.00 85.25 315 PRO A CA 1
ATOM 2464 C C . PRO A 1 315 ? -21.579 4.747 33.965 1.00 85.25 315 PRO A C 1
ATOM 2466 O O . PRO A 1 315 ? -21.424 5.098 35.131 1.00 85.25 315 PRO A O 1
ATOM 2469 N N . ARG A 1 316 ? -21.884 3.480 33.650 1.00 86.31 316 ARG A N 1
ATOM 2470 C CA . ARG A 1 316 ? -22.047 2.425 34.664 1.00 86.31 316 ARG A CA 1
ATOM 2471 C C . ARG A 1 316 ? -20.723 2.044 35.310 1.00 86.31 316 ARG A C 1
ATOM 2473 O O . ARG A 1 316 ? -20.711 1.710 36.486 1.00 86.31 316 ARG A O 1
ATOM 2480 N N . VAL A 1 317 ? -19.635 2.092 34.549 1.00 80.62 317 VAL A N 1
ATOM 2481 C CA . VAL A 1 317 ? -18.275 1.842 35.038 1.00 80.62 317 VAL A CA 1
ATOM 2482 C C . VAL A 1 317 ? -17.793 3.017 35.893 1.00 80.62 317 VAL A C 1
ATOM 2484 O O . VAL A 1 317 ? -17.274 2.795 36.981 1.00 80.62 317 VAL A O 1
ATOM 2487 N N . ALA A 1 318 ? -18.062 4.258 35.481 1.00 79.69 318 ALA A N 1
ATOM 2488 C CA . ALA A 1 318 ? -17.757 5.454 36.268 1.00 79.69 318 ALA A CA 1
ATOM 2489 C C . ALA A 1 318 ? -18.525 5.497 37.606 1.00 79.69 318 ALA A C 1
ATOM 2491 O O . ALA A 1 318 ? -17.975 5.885 38.633 1.00 79.69 318 ALA A O 1
ATOM 249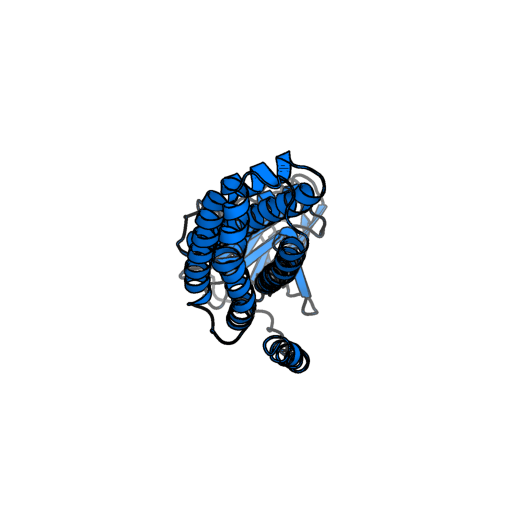2 N N . ALA A 1 319 ? -19.776 5.024 37.639 1.00 81.62 319 ALA A N 1
ATOM 2493 C CA . ALA A 1 319 ? -20.553 4.929 38.879 1.00 81.62 319 ALA A CA 1
ATOM 2494 C C . ALA A 1 319 ? -19.929 3.981 39.931 1.00 81.62 319 ALA A C 1
ATOM 2496 O O . ALA A 1 319 ? -20.168 4.143 41.133 1.00 81.62 319 ALA A O 1
ATOM 2497 N N . LEU A 1 320 ? -19.107 3.011 39.508 1.00 75.44 320 LEU A N 1
ATOM 2498 C CA . LEU A 1 320 ? -18.364 2.129 40.419 1.00 75.44 320 LEU A CA 1
ATOM 2499 C C . LEU A 1 320 ? -17.239 2.876 41.150 1.00 75.44 320 LEU A C 1
ATOM 2501 O O . LEU A 1 320 ? -16.936 2.548 42.296 1.00 75.44 320 LEU A O 1
ATOM 2505 N N . GLU A 1 321 ? -16.669 3.915 40.531 1.00 71.12 321 GLU A N 1
ATOM 2506 C CA . GLU A 1 321 ? -15.672 4.785 41.165 1.00 71.12 321 GLU A CA 1
ATOM 2507 C C . GLU A 1 321 ? -16.290 5.579 42.321 1.00 71.12 321 GLU A C 1
ATOM 2509 O O . GLU A 1 321 ? -15.764 5.591 43.434 1.00 71.12 321 GLU A O 1
ATOM 2514 N N . VAL A 1 322 ? -17.458 6.182 42.072 1.00 64.19 322 VAL A N 1
ATOM 2515 C CA . VAL A 1 322 ? -18.189 7.014 43.043 1.00 64.19 322 VAL A CA 1
ATOM 2516 C C . VAL A 1 322 ? -18.639 6.195 44.249 1.00 64.19 322 VAL A C 1
ATOM 2518 O O . VAL A 1 322 ? -18.572 6.653 45.388 1.00 64.19 322 VAL A O 1
ATOM 2521 N N . THR A 1 323 ? -19.081 4.961 44.013 1.00 62.16 323 THR A N 1
ATOM 2522 C CA . THR A 1 323 ? -19.588 4.093 45.078 1.00 62.16 323 THR A CA 1
ATOM 2523 C C . THR A 1 323 ? -18.484 3.417 45.892 1.00 62.16 323 THR A C 1
ATOM 2525 O O . THR A 1 323 ? -18.808 2.826 46.919 1.00 62.16 323 THR A O 1
ATOM 2528 N N . LYS A 1 324 ? -17.204 3.497 45.475 1.00 64.81 324 LYS A N 1
ATOM 2529 C CA . LYS A 1 324 ? -16.022 2.849 46.099 1.00 64.81 324 LYS A CA 1
ATOM 2530 C C . LYS A 1 324 ? -16.186 1.348 46.396 1.00 64.81 324 LYS A C 1
ATOM 2532 O O . LYS A 1 324 ? -15.384 0.774 47.130 1.00 64.81 324 LYS A O 1
ATOM 2537 N N . LYS A 1 325 ? -17.238 0.708 45.875 1.00 56.56 325 LYS A N 1
ATOM 2538 C CA . LYS A 1 325 ? -17.729 -0.570 46.401 1.00 56.56 325 LYS A CA 1
ATOM 2539 C C . LYS A 1 325 ? -16.986 -1.770 45.839 1.00 56.56 325 LYS A C 1
ATOM 2541 O O . LYS A 1 325 ? -16.831 -2.748 46.556 1.00 56.56 325 LYS A O 1
ATOM 2546 N N . GLU A 1 326 ? -16.470 -1.707 44.614 1.00 55.59 326 GLU A N 1
ATOM 2547 C CA . GLU A 1 326 ? -15.784 -2.846 44.000 1.00 55.59 326 GLU A CA 1
ATOM 2548 C C . GLU A 1 326 ? -14.726 -2.361 43.002 1.00 55.59 326 GLU A C 1
ATOM 2550 O O . GLU A 1 326 ? -15.038 -1.699 42.019 1.00 55.59 326 GLU A O 1
ATOM 2555 N N . ALA A 1 327 ? -13.459 -2.717 43.225 1.00 56.94 327 ALA A N 1
ATOM 2556 C CA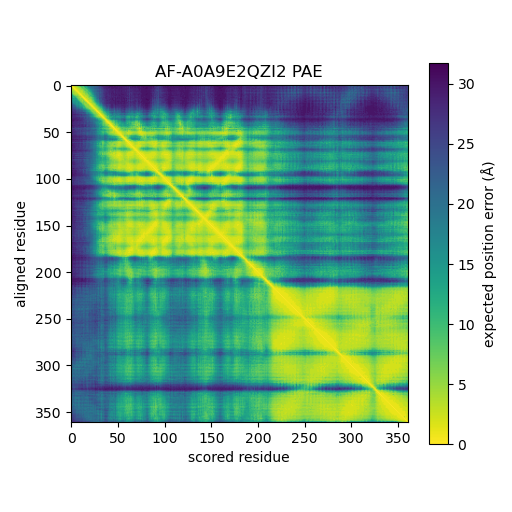 . ALA A 1 327 ? -12.392 -2.486 42.243 1.00 56.94 327 ALA A CA 1
ATOM 2557 C C . ALA A 1 327 ? -12.394 -3.528 41.099 1.00 56.94 327 ALA A C 1
ATOM 2559 O O . ALA A 1 327 ? -11.561 -3.477 40.197 1.00 56.94 327 ALA A O 1
ATOM 2560 N N . THR A 1 328 ? -13.322 -4.486 41.145 1.00 65.69 328 THR A N 1
ATOM 2561 C CA . THR A 1 328 ? -13.538 -5.533 40.141 1.00 65.69 328 THR A CA 1
ATOM 2562 C C . THR A 1 328 ? -14.878 -5.321 39.452 1.00 65.69 328 THR A C 1
ATOM 2564 O O . THR A 1 328 ? -15.895 -5.136 40.110 1.00 65.69 328 THR A O 1
ATOM 2567 N N . ILE A 1 329 ? -14.893 -5.370 38.120 1.00 74.88 329 ILE A N 1
ATOM 2568 C CA . ILE A 1 329 ? -16.087 -5.072 37.320 1.00 74.88 329 ILE A CA 1
ATOM 2569 C C . ILE A 1 329 ? -17.141 -6.187 37.506 1.00 74.88 329 ILE A C 1
ATOM 2571 O O . ILE A 1 329 ? -16.830 -7.365 37.283 1.00 74.88 329 ILE A O 1
ATOM 2575 N N . PRO A 1 330 ? -18.408 -5.862 37.832 1.00 81.44 330 PRO A N 1
ATOM 2576 C CA . PRO A 1 330 ? -19.485 -6.842 37.957 1.00 81.44 330 PRO A CA 1
ATOM 2577 C C . PRO A 1 330 ? -19.635 -7.726 36.714 1.00 81.44 330 PRO A C 1
ATOM 2579 O O . PRO A 1 330 ? -19.562 -7.249 35.580 1.00 81.44 330 PRO A O 1
ATOM 2582 N N . PHE A 1 331 ? -19.914 -9.021 36.900 1.00 81.00 331 PHE A N 1
ATOM 2583 C CA . PHE A 1 331 ? -20.018 -9.990 35.794 1.00 81.00 331 PHE A CA 1
ATOM 2584 C C . PHE A 1 331 ? -21.026 -9.578 34.705 1.00 81.00 331 PHE A C 1
ATOM 2586 O O . PHE A 1 331 ? -20.768 -9.746 33.513 1.00 81.00 331 PHE A O 1
ATOM 2593 N N . ALA A 1 332 ? -22.143 -8.955 35.091 1.00 85.06 332 ALA A N 1
ATOM 2594 C CA . ALA A 1 332 ? -23.145 -8.458 34.148 1.00 85.06 332 ALA A CA 1
ATOM 2595 C C . ALA A 1 332 ? -22.609 -7.353 33.215 1.00 85.06 332 ALA A C 1
ATOM 2597 O O . ALA A 1 332 ? -22.999 -7.299 32.046 1.00 85.06 332 ALA A O 1
ATOM 2598 N N . LEU A 1 333 ? -21.719 -6.486 33.712 1.00 83.56 333 LEU A N 1
ATOM 2599 C CA . LEU A 1 333 ? -21.049 -5.461 32.907 1.00 83.56 333 LEU A CA 1
ATOM 2600 C C . LEU A 1 333 ? -19.953 -6.081 32.043 1.00 83.56 333 LEU A C 1
ATOM 2602 O O . LEU A 1 333 ? -19.869 -5.761 30.861 1.00 83.56 333 LEU A O 1
ATOM 2606 N N . ARG A 1 334 ? -19.199 -7.041 32.589 1.00 81.94 334 ARG A N 1
ATOM 2607 C CA . ARG A 1 334 ? -18.162 -7.781 31.854 1.00 81.94 334 ARG A CA 1
ATOM 2608 C C . ARG A 1 334 ? -18.704 -8.489 30.622 1.00 81.94 334 ARG A C 1
ATOM 2610 O O . ARG A 1 334 ? -18.139 -8.349 29.545 1.00 81.94 334 ARG A O 1
ATOM 2617 N N . LYS A 1 335 ? -19.837 -9.189 30.749 1.00 85.75 335 LYS A N 1
ATOM 2618 C CA . LYS A 1 335 ? -20.480 -9.869 29.614 1.00 85.75 335 LYS A CA 1
ATOM 2619 C C . LYS A 1 335 ? -20.819 -8.884 28.491 1.00 85.75 335 LYS A C 1
ATOM 2621 O O . LYS A 1 335 ? -20.529 -9.152 27.333 1.00 85.75 335 LYS A O 1
ATOM 2626 N N . ARG A 1 336 ? -21.405 -7.731 28.826 1.00 88.56 336 ARG A N 1
ATOM 2627 C CA . ARG A 1 336 ? -21.775 -6.697 27.841 1.00 88.56 336 ARG A CA 1
ATOM 2628 C C . ARG A 1 336 ? -20.551 -6.055 27.192 1.00 88.56 336 ARG A C 1
ATOM 2630 O O . ARG A 1 336 ? -20.570 -5.813 25.990 1.00 88.56 336 ARG A O 1
ATOM 2637 N N . TRP A 1 337 ? -19.498 -5.827 27.976 1.00 83.88 337 TRP A N 1
ATOM 2638 C CA . TRP A 1 337 ? -18.217 -5.345 27.471 1.00 83.88 337 TRP A CA 1
ATOM 2639 C C . TRP A 1 337 ? -17.622 -6.333 26.473 1.00 83.88 337 TRP A C 1
ATOM 2641 O O . TRP A 1 337 ? -17.277 -5.939 25.369 1.00 83.88 337 TRP A O 1
ATOM 2651 N N . PHE A 1 338 ? -17.596 -7.622 26.814 1.00 85.56 338 PHE A N 1
ATOM 2652 C CA . PHE A 1 338 ? -17.079 -8.671 25.940 1.00 85.56 338 PHE A CA 1
ATOM 2653 C C . PHE A 1 338 ? -17.860 -8.787 24.622 1.00 85.56 338 PHE A C 1
ATOM 2655 O O . PHE A 1 338 ? -17.259 -8.921 23.562 1.00 85.56 338 PHE A O 1
ATOM 2662 N N . PHE A 1 339 ? -19.191 -8.675 24.648 1.00 87.31 339 PHE A N 1
ATOM 2663 C CA . PHE A 1 339 ? -19.977 -8.655 23.408 1.00 87.31 339 PHE A CA 1
ATOM 2664 C C . PHE A 1 339 ? -19.660 -7.442 22.536 1.00 87.31 339 PHE A C 1
ATOM 2666 O O . PHE A 1 339 ? -19.471 -7.583 21.332 1.00 87.31 339 PHE A O 1
ATOM 2673 N N . SER A 1 340 ? -19.576 -6.257 23.139 1.00 87.75 340 SER A N 1
ATOM 2674 C CA . SER A 1 340 ? -19.195 -5.050 22.411 1.00 87.75 340 SER A CA 1
ATOM 2675 C C . SER A 1 340 ? -17.764 -5.140 21.870 1.00 87.75 340 SER A C 1
ATOM 2677 O O . SER A 1 340 ? -17.513 -4.739 20.737 1.00 87.75 340 SER A O 1
ATOM 2679 N N . PHE A 1 341 ? -16.848 -5.746 22.627 1.00 86.19 341 PHE A N 1
ATOM 2680 C CA . PHE A 1 341 ? -15.504 -6.075 22.167 1.00 86.19 341 PHE A CA 1
ATOM 2681 C C . PHE A 1 341 ? -15.540 -6.943 20.914 1.00 86.19 341 PHE A C 1
ATOM 2683 O O . PHE A 1 341 ? -14.928 -6.561 19.928 1.00 86.19 341 PHE A O 1
ATOM 2690 N N . LEU A 1 342 ? -16.275 -8.060 20.922 1.00 89.56 342 LEU A N 1
ATOM 2691 C CA . LEU A 1 342 ? -16.354 -8.946 19.760 1.00 89.56 342 LEU A CA 1
ATOM 2692 C C . LEU A 1 342 ? -16.877 -8.205 18.526 1.00 89.56 342 LEU A C 1
ATOM 2694 O O . LEU A 1 342 ? -16.260 -8.282 17.469 1.00 89.56 342 LEU A O 1
ATOM 2698 N N . VAL A 1 343 ? -17.967 -7.442 18.662 1.00 89.38 343 VAL A N 1
ATOM 2699 C CA . VAL A 1 343 ? -18.534 -6.670 17.543 1.00 89.38 343 VAL A CA 1
ATOM 2700 C C . VAL A 1 343 ? -17.517 -5.669 16.998 1.00 89.38 343 VAL A C 1
ATOM 2702 O O . VAL A 1 343 ? -17.289 -5.626 15.790 1.00 89.38 343 VAL A O 1
ATOM 2705 N N . SER A 1 344 ? -16.867 -4.896 17.869 1.00 88.81 344 SER A N 1
ATOM 2706 C CA . SER A 1 344 ? -15.852 -3.925 17.454 1.00 88.81 344 SER A CA 1
ATOM 2707 C C . SER A 1 344 ? -14.613 -4.597 16.859 1.00 88.81 344 SER A C 1
ATOM 2709 O O . SER A 1 344 ? -14.111 -4.121 15.850 1.00 88.81 344 SER A O 1
ATOM 2711 N N . PHE A 1 345 ? -14.147 -5.710 17.430 1.00 87.81 345 PHE A N 1
ATOM 2712 C CA . PHE A 1 345 ? -12.979 -6.458 16.964 1.00 87.81 345 PHE A CA 1
ATOM 2713 C C . PHE A 1 345 ? -13.206 -7.028 15.565 1.00 87.81 345 PHE A C 1
ATOM 2715 O O . PHE A 1 345 ? -12.376 -6.825 14.683 1.00 87.81 345 PHE A O 1
ATOM 2722 N N . PHE A 1 346 ? -14.352 -7.673 15.330 1.00 89.81 346 PHE A N 1
ATOM 2723 C CA . PHE A 1 346 ? -14.694 -8.184 14.004 1.00 89.81 346 PHE A CA 1
ATOM 2724 C C . PHE A 1 346 ? -14.918 -7.058 12.993 1.00 89.81 346 PHE A C 1
ATOM 2726 O O . PHE A 1 346 ? -14.487 -7.189 11.853 1.00 89.81 346 PHE A O 1
ATOM 2733 N N . SER A 1 347 ? -15.529 -5.941 13.398 1.00 90.06 347 SER A N 1
ATOM 2734 C CA . SER A 1 347 ? -15.738 -4.801 12.494 1.00 90.06 347 SER A CA 1
ATOM 2735 C C . SER A 1 347 ? -14.412 -4.130 12.116 1.00 90.06 347 SER A C 1
ATOM 2737 O O . SER A 1 347 ? -14.161 -3.870 10.945 1.00 90.06 347 SER A O 1
ATOM 2739 N N . LEU A 1 348 ? -13.526 -3.907 13.089 1.00 87.44 348 LEU A N 1
ATOM 2740 C CA . LEU A 1 348 ? -12.186 -3.360 12.869 1.00 87.44 348 LEU A CA 1
ATOM 2741 C C . LEU A 1 348 ? -11.331 -4.312 12.019 1.00 87.44 348 LEU A C 1
ATOM 2743 O O . LEU A 1 348 ? -10.680 -3.876 11.076 1.00 87.44 348 LEU A O 1
ATOM 2747 N N . GLY A 1 349 ? -11.374 -5.613 12.316 1.00 86.88 349 GLY A N 1
ATOM 2748 C CA . GLY A 1 349 ? -10.695 -6.644 11.535 1.00 86.88 349 GLY A CA 1
ATOM 2749 C C . GLY A 1 349 ? -11.192 -6.693 10.091 1.00 86.88 349 GLY A C 1
ATOM 2750 O O . GLY A 1 349 ? -10.383 -6.723 9.172 1.00 86.88 349 GLY A O 1
ATOM 2751 N N . ALA A 1 350 ? -12.506 -6.614 9.874 1.00 88.56 350 ALA A N 1
ATOM 2752 C CA . ALA A 1 350 ? -13.081 -6.541 8.537 1.00 88.56 350 ALA A CA 1
ATOM 2753 C C . ALA A 1 350 ? -12.658 -5.259 7.801 1.00 88.56 350 ALA A C 1
ATOM 2755 O O . ALA A 1 350 ? -12.270 -5.348 6.641 1.00 88.56 350 ALA A O 1
ATOM 2756 N N . ILE A 1 351 ? -12.643 -4.095 8.464 1.00 87.12 351 ILE A N 1
ATOM 2757 C CA . ILE A 1 351 ? -12.106 -2.850 7.884 1.00 87.12 351 ILE A CA 1
ATOM 2758 C C . ILE A 1 351 ? -10.655 -3.050 7.443 1.00 87.12 351 ILE A C 1
ATOM 2760 O O . ILE A 1 351 ? -10.337 -2.712 6.311 1.00 87.12 351 ILE A O 1
ATOM 2764 N N . LEU A 1 352 ? -9.797 -3.634 8.286 1.00 84.50 352 LEU A N 1
ATOM 2765 C CA . LEU A 1 352 ? -8.393 -3.895 7.946 1.00 84.50 352 LEU A CA 1
ATOM 2766 C C . LEU A 1 352 ? -8.247 -4.862 6.764 1.00 84.50 352 LEU A C 1
ATOM 2768 O O . LEU A 1 352 ? -7.418 -4.631 5.888 1.00 84.50 352 LEU A O 1
ATOM 2772 N N . VAL A 1 353 ? -9.066 -5.915 6.707 1.00 84.00 353 VAL A N 1
ATOM 2773 C CA . VAL A 1 353 ? -9.069 -6.870 5.589 1.00 84.00 353 VAL A CA 1
ATOM 2774 C C . VAL A 1 353 ? -9.517 -6.193 4.296 1.00 84.00 353 VAL A C 1
ATOM 2776 O O . VAL A 1 353 ? -8.835 -6.318 3.285 1.00 84.00 353 VAL A O 1
ATOM 2779 N N . PHE A 1 354 ? -10.622 -5.442 4.311 1.00 83.62 354 PHE A N 1
ATOM 2780 C CA . PHE A 1 354 ? -11.096 -4.728 3.123 1.00 83.62 354 PHE A CA 1
ATOM 2781 C C . PHE A 1 354 ? -10.131 -3.637 2.680 1.00 83.62 354 PHE A C 1
ATOM 2783 O O . PHE A 1 354 ? -9.956 -3.447 1.482 1.00 83.62 354 PHE A O 1
ATOM 2790 N N . PHE A 1 355 ? -9.465 -2.979 3.626 1.00 81.12 355 PHE A N 1
ATOM 2791 C CA . PHE A 1 355 ? -8.386 -2.049 3.334 1.00 81.12 355 PHE A CA 1
ATOM 2792 C C . PHE A 1 355 ? -7.226 -2.771 2.637 1.00 81.12 355 PHE A C 1
ATOM 2794 O O . PHE A 1 355 ? -6.802 -2.351 1.571 1.00 81.12 355 PHE A O 1
ATOM 2801 N N . GLY A 1 356 ? -6.779 -3.920 3.154 1.00 77.50 356 GLY A N 1
ATOM 2802 C CA . GLY A 1 356 ? -5.752 -4.738 2.498 1.00 77.50 356 GLY A CA 1
ATOM 2803 C C . GLY A 1 356 ? -6.153 -5.220 1.098 1.00 77.50 356 GLY A C 1
ATOM 2804 O O . GLY A 1 356 ? -5.344 -5.178 0.175 1.00 77.50 356 GLY A O 1
ATOM 2805 N N . ILE A 1 357 ? -7.414 -5.620 0.904 1.00 77.38 357 ILE A N 1
ATOM 2806 C CA . ILE A 1 357 ? -7.949 -5.990 -0.418 1.00 77.38 357 ILE A CA 1
ATOM 2807 C C . ILE A 1 357 ? -7.961 -4.780 -1.357 1.00 77.38 357 ILE A C 1
ATOM 2809 O O . ILE A 1 357 ? -7.626 -4.918 -2.528 1.00 77.38 357 ILE A O 1
ATOM 2813 N N . TYR A 1 358 ? -8.344 -3.604 -0.857 1.00 77.38 358 TYR A N 1
ATOM 2814 C CA . TYR A 1 358 ? -8.366 -2.375 -1.645 1.00 77.38 358 TYR A CA 1
ATOM 2815 C C . TYR A 1 358 ? -6.985 -2.041 -2.216 1.00 77.38 358 TYR A C 1
ATOM 2817 O O . TYR A 1 358 ? -6.897 -1.663 -3.372 1.00 77.38 358 TYR A O 1
ATOM 2825 N N . PHE A 1 359 ? -5.923 -2.239 -1.432 1.00 67.00 359 PHE A N 1
ATOM 2826 C CA . PHE A 1 359 ? -4.550 -1.940 -1.849 1.00 67.00 359 PHE A CA 1
ATOM 2827 C C . PHE A 1 359 ? -3.847 -3.035 -2.651 1.00 67.00 359 PHE A C 1
ATOM 2829 O O . PHE A 1 359 ? -2.741 -2.803 -3.126 1.00 67.00 359 PHE A O 1
ATOM 2836 N N . THR A 1 360 ? -4.438 -4.227 -2.750 1.00 60.78 360 THR A N 1
ATOM 2837 C CA . THR A 1 360 ? -3.872 -5.349 -3.524 1.00 60.78 360 THR A CA 1
ATOM 2838 C C . THR A 1 360 ? -4.526 -5.522 -4.893 1.00 60.78 360 THR A C 1
ATOM 2840 O O . THR A 1 360 ? -3.971 -6.212 -5.753 1.00 60.78 360 THR A O 1
ATOM 2843 N N . LYS A 1 361 ? -5.701 -4.917 -5.095 1.00 59.56 361 LYS A N 1
ATOM 2844 C CA . LYS A 1 361 ? -6.279 -4.663 -6.419 1.00 59.56 361 LYS A CA 1
ATOM 2845 C C . LYS A 1 361 ? -5.626 -3.430 -7.017 1.00 59.56 361 LYS A C 1
ATOM 2847 O O . LYS A 1 361 ? -5.480 -3.381 -8.257 1.00 59.56 361 LYS A O 1
#

pLDDT: mean 74.04, std 17.42, range [25.64, 92.25]